Protein AF-A1RV66-F1 (afdb_monomer)

Radius of gyration: 14.98 Å; Cα contacts (8 Å, |Δi|>4): 487; chains: 1; bounding box: 36×33×41 Å

Foldseek 3Di:
DKKKFWLAFCDADPDDHDAAGWIQIPLAEIEFQAACVSNVRSVVVDVGAHQEYEYFAPPDNRGHRNPVVNPHHYDYDPAWDWDQTPNWIWTWHDLPGGIWIDTDQEIEHAALQRPQLPLNQLVVVAAHAEYAYHQHDPDPDVSSLVSNLVSCVSNVYQEYAYGNYDPVSVVVVVVPHHYHDAHNRGMDDD

Mean predicted aligned error: 3.23 Å

Nearest PDB structures (foldseek):
  3h3e-assembly1_A  TM=8.076E-01  e=5.574E-10  Thermotoga maritima
  2p4z-assembly2_B  TM=7.768E-01  e=2.103E-08  Caldanaerobacter subterraneus subsp. tengcongensis MB4
  6b9v-assembly1_A  TM=6.794E-01  e=2.238E-06  Candidatus Koribacter versatilis Ellin345
  6b9v-assembly1_B  TM=5.962E-01  e=5.614E-07  Candidatus Koribacter versatilis Ellin345
  4r1u-assembly2_B  TM=4.307E-01  e=4.532E+00  Medicago truncatula

pLDDT: mean 93.62, std 7.01, range [51.41, 98.62]

Organism: Pyrobaculum islandicum (strain DSM 4184 / JCM 9189 / GEO3) (NCBI:txid384616)

Sequence (190 aa):
MVKITALCSEFPGFLEPSHGFGVLINDNVLFDSCSREAAFRFLLKYQVRPIVGIVGVPSNPHHTGGFELFNIPIIQPSRDLMLKIRGVGHKIYNGGRENVLHINDVIITPCGLYTIPYHKLSQRGLKVRCIVGGLGGSAKNPYLLHRIVAELRLLGVRCIVALHTAPQLLKELERKFNLYKVGAGSTIE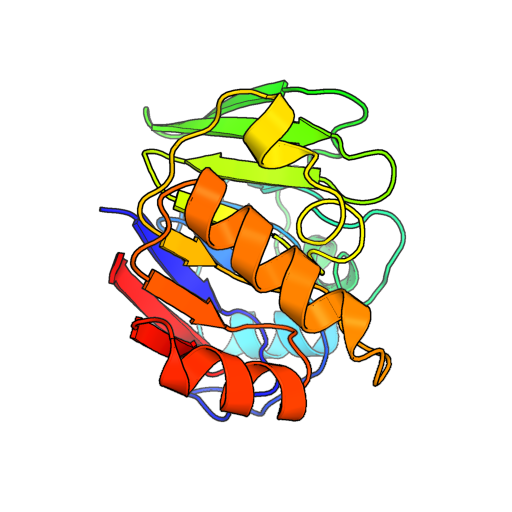V

Solvent-accessible surface area (backbone atoms only — not comparable to full-atom values): 9621 Å² total; per-residue (Å²): 128,48,41,40,30,26,44,28,2,73,34,75,48,82,35,80,54,36,79,30,30,15,32,35,37,68,70,37,36,28,46,23,27,8,23,41,69,44,30,50,56,36,54,75,75,42,96,76,71,48,67,33,36,36,49,25,40,77,97,35,53,36,20,50,42,15,48,77,80,69,77,48,57,75,44,73,70,90,47,67,45,78,46,73,57,97,85,44,62,40,38,36,43,53,51,89,72,38,31,32,42,36,39,93,44,34,38,38,25,49,48,17,61,73,35,36,47,63,42,55,52,43,76,69,71,44,68,27,47,30,40,34,33,8,52,35,56,94,58,100,45,76,69,47,55,57,31,26,56,49,30,41,55,66,19,53,46,58,35,36,38,45,27,49,52,40,70,71,60,50,63,61,43,54,80,76,42,52,66,41,80,50,11,2,59,30,71,50,76,86

Structure (mmCIF, N/CA/C/O backbone):
data_AF-A1RV66-F1
#
_entry.id   AF-A1RV66-F1
#
loop_
_atom_site.group_PDB
_atom_site.id
_atom_site.type_symbol
_atom_site.label_atom_id
_atom_site.label_alt_id
_atom_site.label_comp_id
_atom_site.label_asym_id
_atom_site.label_entity_id
_atom_site.label_seq_id
_atom_site.pdbx_PDB_ins_code
_atom_site.Cartn_x
_atom_site.Cartn_y
_atom_site.Cartn_z
_atom_site.occupancy
_atom_site.B_iso_or_equiv
_atom_site.auth_seq_id
_atom_site.auth_comp_id
_atom_site.auth_asym_id
_atom_site.auth_atom_id
_atom_site.pdbx_PDB_model_num
ATOM 1 N N . MET A 1 1 ? -8.502 -13.901 5.169 1.00 87.31 1 MET A N 1
ATOM 2 C CA . MET A 1 1 ? -7.049 -13.717 5.329 1.00 87.31 1 MET A CA 1
ATOM 3 C C . MET A 1 1 ? -6.530 -13.011 4.091 1.00 87.31 1 MET A C 1
ATOM 5 O O . MET A 1 1 ? -6.975 -13.348 2.997 1.00 87.31 1 MET A O 1
ATOM 9 N N . VAL A 1 2 ? -5.701 -11.987 4.261 1.00 96.19 2 VAL A N 1
ATOM 10 C CA . VAL A 1 2 ? -5.100 -11.199 3.181 1.00 96.19 2 VAL A CA 1
ATOM 11 C C . VAL A 1 2 ? -3.586 -11.328 3.294 1.00 96.19 2 VAL A C 1
ATOM 13 O O . VAL A 1 2 ? -3.000 -10.934 4.298 1.00 96.19 2 VAL A O 1
ATOM 16 N N . LYS A 1 3 ? -2.955 -11.880 2.260 1.00 97.69 3 LYS A N 1
ATOM 17 C CA . LYS A 1 3 ? -1.501 -11.980 2.149 1.00 97.69 3 LYS A CA 1
ATOM 18 C C . LYS A 1 3 ? -0.958 -10.697 1.532 1.00 97.69 3 LYS A C 1
ATOM 20 O O . LYS A 1 3 ? -1.411 -10.293 0.461 1.00 97.69 3 LYS A O 1
ATOM 25 N N . ILE A 1 4 ? 0.007 -10.076 2.194 1.00 98.19 4 ILE A N 1
ATOM 26 C CA . ILE A 1 4 ? 0.668 -8.847 1.761 1.00 98.19 4 ILE A CA 1
ATOM 27 C C . ILE A 1 4 ? 2.165 -9.109 1.674 1.00 98.19 4 ILE A C 1
ATOM 29 O O . ILE A 1 4 ? 2.797 -9.425 2.680 1.00 98.19 4 ILE A O 1
ATOM 33 N N . THR A 1 5 ? 2.744 -8.905 0.499 1.00 98.31 5 THR A N 1
ATOM 34 C CA . THR A 1 5 ? 4.194 -8.916 0.296 1.00 98.31 5 THR A CA 1
ATOM 35 C C . THR A 1 5 ? 4.663 -7.507 -0.037 1.00 98.31 5 THR A C 1
ATOM 37 O O . THR A 1 5 ? 4.183 -6.901 -0.994 1.00 98.31 5 THR A O 1
ATOM 40 N N . ALA A 1 6 ? 5.598 -6.972 0.745 1.00 98.19 6 ALA A N 1
ATOM 41 C CA . ALA A 1 6 ? 6.161 -5.649 0.498 1.00 98.19 6 ALA A CA 1
ATOM 42 C C . ALA A 1 6 ? 7.193 -5.717 -0.634 1.00 98.19 6 ALA A C 1
ATOM 44 O O . ALA A 1 6 ? 8.178 -6.448 -0.524 1.00 98.19 6 ALA A O 1
ATOM 45 N N . LEU A 1 7 ? 7.000 -4.949 -1.709 1.00 97.88 7 LEU A N 1
ATOM 46 C CA . LEU A 1 7 ? 7.995 -4.860 -2.785 1.00 97.88 7 LEU A CA 1
ATOM 47 C C . LEU A 1 7 ? 9.216 -4.063 -2.325 1.00 97.88 7 LEU A C 1
ATOM 49 O O . LEU A 1 7 ? 10.356 -4.461 -2.548 1.00 97.88 7 LEU A O 1
ATOM 53 N N . CYS A 1 8 ? 8.948 -2.954 -1.645 1.00 97.06 8 CYS A N 1
ATOM 54 C CA . CYS A 1 8 ? 9.915 -2.075 -1.013 1.00 97.06 8 CYS A CA 1
ATOM 55 C C . CYS A 1 8 ? 9.452 -1.744 0.402 1.00 97.06 8 CYS A C 1
ATOM 57 O O . CYS A 1 8 ? 8.275 -1.866 0.743 1.00 97.06 8 CYS A O 1
ATOM 59 N N . SER A 1 9 ? 10.404 -1.337 1.229 1.00 95.69 9 SER A N 1
ATOM 60 C CA . SER A 1 9 ? 10.160 -0.861 2.582 1.00 95.69 9 SER A CA 1
ATOM 61 C C . SER A 1 9 ? 11.401 -0.136 3.076 1.00 95.69 9 SER A C 1
ATOM 63 O O . SER A 1 9 ? 12.520 -0.495 2.709 1.00 95.69 9 SER A O 1
ATOM 65 N N . GLU A 1 10 ? 11.221 0.836 3.961 1.00 93.38 10 GLU A N 1
ATOM 66 C CA . GLU A 1 10 ? 12.311 1.433 4.729 1.00 93.38 10 GLU A CA 1
ATOM 67 C C . GLU A 1 10 ? 12.829 0.494 5.838 1.00 93.38 10 GLU A C 1
ATOM 69 O O . GLU A 1 10 ? 13.847 0.788 6.465 1.00 93.38 10 GLU A O 1
ATOM 74 N N . PHE A 1 11 ? 12.156 -0.637 6.088 1.00 92.69 11 PHE A N 1
ATOM 75 C CA . PHE A 1 11 ? 12.585 -1.649 7.057 1.00 92.69 11 PHE A CA 1
ATOM 76 C C . PHE A 1 11 ? 13.446 -2.748 6.415 1.00 92.69 11 PHE A C 1
ATOM 78 O O . PHE A 1 11 ? 13.179 -3.160 5.279 1.00 92.69 11 PHE A O 1
ATOM 85 N N . PRO A 1 12 ? 14.439 -3.282 7.154 1.00 90.81 12 PRO A N 1
ATOM 86 C CA . PRO A 1 12 ? 15.224 -4.430 6.711 1.00 90.81 12 PRO A CA 1
ATOM 87 C C . PRO A 1 12 ? 14.339 -5.666 6.537 1.00 90.81 12 PRO A C 1
ATOM 89 O O . PRO A 1 12 ? 13.462 -5.935 7.358 1.00 90.81 12 PRO A O 1
ATOM 92 N N . GLY A 1 13 ? 14.580 -6.413 5.460 1.00 93.19 13 GLY A N 1
ATOM 93 C CA . GLY A 1 13 ? 13.874 -7.646 5.131 1.00 93.19 13 GLY A CA 1
ATOM 94 C C . GLY A 1 13 ? 14.737 -8.576 4.283 1.00 93.19 13 GLY A C 1
ATOM 95 O O . GLY A 1 13 ? 15.953 -8.629 4.433 1.00 93.19 13 GLY A O 1
ATOM 96 N N . PHE A 1 14 ? 14.106 -9.305 3.367 1.00 95.75 14 PHE A N 1
ATOM 97 C CA . PHE A 1 14 ? 14.802 -10.165 2.409 1.00 95.75 14 PHE A CA 1
ATOM 98 C C . PHE A 1 14 ? 15.445 -9.394 1.249 1.00 95.75 14 PHE A C 1
ATOM 100 O O . PHE A 1 14 ? 16.225 -9.979 0.495 1.00 95.75 14 PHE A O 1
ATOM 107 N N . LEU A 1 15 ? 15.086 -8.127 1.071 1.00 96.12 15 LEU A N 1
ATOM 108 C CA . LEU A 1 15 ? 15.694 -7.194 0.131 1.00 96.12 15 LEU A CA 1
ATOM 109 C C . LEU A 1 15 ? 16.263 -5.999 0.899 1.00 96.12 15 LEU A C 1
ATOM 111 O O . LEU A 1 15 ? 15.821 -5.698 2.010 1.00 96.12 15 LEU A O 1
ATOM 115 N N . GLU A 1 16 ? 17.215 -5.308 0.275 1.00 94.31 16 GLU A N 1
ATOM 116 C CA . GLU A 1 16 ? 17.746 -4.049 0.797 1.00 94.31 16 GLU A CA 1
ATOM 117 C C . GLU A 1 16 ? 16.624 -3.016 0.988 1.00 94.31 16 GLU A C 1
ATOM 119 O O . GLU A 1 16 ? 15.784 -2.869 0.090 1.00 94.31 16 GLU A O 1
ATOM 124 N N . PRO A 1 17 ? 16.612 -2.277 2.113 1.00 95.00 17 PRO A N 1
ATOM 125 C CA . PRO A 1 17 ? 15.667 -1.192 2.323 1.00 95.00 17 PRO A CA 1
ATOM 126 C C . PRO A 1 17 ? 15.715 -0.152 1.203 1.00 95.00 17 PRO A C 1
ATOM 128 O O . PRO A 1 17 ? 16.779 0.211 0.697 1.00 95.00 17 PRO A O 1
ATOM 131 N N . SER A 1 18 ? 14.553 0.377 0.837 1.00 94.81 18 SER A N 1
ATOM 132 C CA . SER A 1 18 ? 14.427 1.399 -0.201 1.00 94.81 18 SER A CA 1
ATOM 133 C C . SER A 1 18 ? 13.187 2.250 0.030 1.00 94.81 18 SER A C 1
ATOM 135 O O . SER A 1 18 ? 12.148 1.726 0.433 1.00 94.81 18 SER A O 1
ATOM 137 N N . HIS A 1 19 ? 13.279 3.541 -0.280 1.00 92.56 19 HIS A N 1
ATOM 138 C CA . HIS A 1 19 ? 12.166 4.466 -0.117 1.00 92.56 19 HIS A CA 1
ATOM 139 C C . HIS A 1 19 ? 11.107 4.305 -1.211 1.00 92.56 19 HIS A C 1
ATOM 141 O O . HIS A 1 19 ? 11.405 4.382 -2.408 1.00 92.56 19 HIS A O 1
ATOM 147 N N . GLY A 1 20 ? 9.862 4.147 -0.778 1.00 94.62 20 GLY A N 1
ATOM 148 C CA . GLY A 1 20 ? 8.692 4.098 -1.637 1.00 94.62 20 GLY A CA 1
ATOM 149 C C . GLY A 1 20 ? 7.604 3.225 -1.045 1.00 94.62 20 GLY A C 1
ATOM 150 O O . GLY A 1 20 ? 7.710 2.750 0.085 1.00 94.62 20 GLY A O 1
ATOM 151 N N . PHE A 1 21 ? 6.560 3.004 -1.831 1.00 97.44 21 PHE A N 1
ATOM 152 C CA . PHE A 1 21 ? 5.478 2.115 -1.451 1.00 97.44 21 PHE A CA 1
ATOM 153 C C . PHE A 1 21 ? 5.066 1.246 -2.635 1.00 97.44 21 PHE A C 1
ATOM 155 O O . PHE A 1 21 ? 4.975 1.700 -3.775 1.00 97.44 21 PHE A O 1
ATOM 162 N N . GLY A 1 22 ? 4.819 -0.022 -2.347 1.00 98.12 22 GLY A N 1
ATOM 163 C CA . GLY A 1 22 ? 4.314 -0.991 -3.300 1.00 98.12 22 GLY A CA 1
ATOM 164 C C . GLY A 1 22 ? 4.118 -2.317 -2.595 1.00 98.12 22 GLY A C 1
ATOM 165 O O . GLY A 1 22 ? 5.015 -2.801 -1.896 1.00 98.12 22 GLY A O 1
ATOM 166 N N . VAL A 1 23 ? 2.934 -2.895 -2.754 1.00 98.62 23 VAL A N 1
ATOM 167 C CA . VAL A 1 23 ? 2.595 -4.176 -2.135 1.00 98.62 23 VAL A CA 1
ATOM 168 C C . VAL A 1 23 ? 1.933 -5.110 -3.134 1.00 98.62 23 VAL A C 1
ATOM 170 O O . VAL A 1 23 ? 1.077 -4.709 -3.921 1.00 98.62 23 VAL A O 1
ATOM 173 N N . LEU A 1 24 ? 2.315 -6.380 -3.069 1.00 98.50 24 LEU A N 1
ATOM 174 C CA . LEU A 1 24 ? 1.642 -7.465 -3.757 1.00 98.50 24 LEU A CA 1
ATOM 175 C C . LEU A 1 24 ? 0.626 -8.097 -2.808 1.00 98.50 24 LEU A C 1
ATOM 177 O O . LEU A 1 24 ? 0.965 -8.523 -1.706 1.00 98.50 24 LEU A O 1
ATOM 181 N N . ILE A 1 25 ? -0.624 -8.155 -3.247 1.00 98.19 25 ILE A N 1
ATOM 182 C CA . ILE A 1 25 ? -1.766 -8.590 -2.450 1.00 98.19 25 ILE A CA 1
ATOM 183 C C . ILE A 1 25 ? -2.267 -9.911 -3.012 1.00 98.19 25 ILE A C 1
ATOM 185 O O . ILE A 1 25 ? -2.626 -10.002 -4.192 1.00 98.19 25 ILE A O 1
ATOM 189 N N . ASN A 1 26 ? -2.298 -10.931 -2.154 1.00 96.69 26 ASN A N 1
ATOM 190 C CA . ASN A 1 26 ? -2.707 -12.293 -2.489 1.00 96.69 26 ASN A CA 1
ATOM 191 C C . ASN A 1 26 ? -2.031 -12.814 -3.769 1.00 96.69 26 ASN A C 1
ATOM 193 O O . ASN A 1 26 ? -2.686 -13.483 -4.560 1.00 96.69 26 ASN A O 1
ATOM 197 N N . ASP A 1 27 ? -0.777 -12.427 -4.022 1.00 96.12 27 ASP A N 1
ATOM 198 C CA . ASP A 1 27 ? 0.005 -12.754 -5.228 1.00 96.12 27 ASP A CA 1
ATOM 199 C C . ASP A 1 27 ? -0.613 -12.313 -6.575 1.00 96.12 27 ASP A C 1
ATOM 201 O O . ASP A 1 27 ? -0.088 -12.630 -7.639 1.00 96.12 27 ASP A O 1
ATOM 205 N N . ASN A 1 28 ? -1.717 -11.560 -6.553 1.00 96.81 28 ASN A N 1
ATOM 206 C CA . ASN A 1 28 ? -2.542 -11.288 -7.732 1.00 96.81 28 ASN A CA 1
ATOM 207 C C . ASN A 1 28 ? -2.670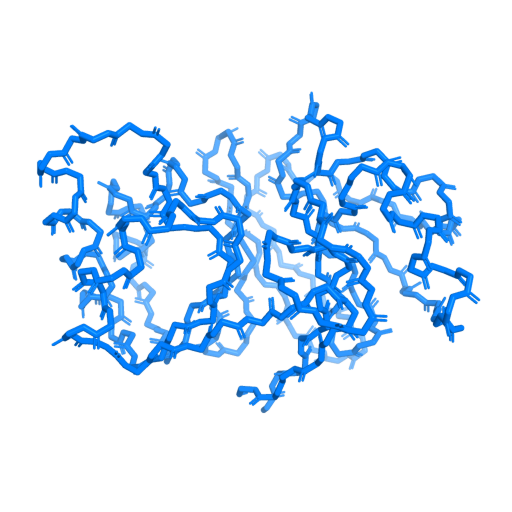 -9.800 -8.061 1.00 96.81 28 ASN A C 1
ATOM 209 O O . ASN A 1 28 ? -2.890 -9.457 -9.221 1.00 96.81 28 ASN A O 1
ATOM 213 N N . VAL A 1 29 ? -2.589 -8.919 -7.065 1.00 98.38 29 VAL A N 1
ATOM 214 C CA . VAL A 1 29 ? -2.843 -7.486 -7.247 1.00 98.38 29 VAL A CA 1
ATOM 215 C C . VAL A 1 29 ? -1.655 -6.697 -6.756 1.00 98.38 29 VAL A C 1
ATOM 217 O O . VAL A 1 29 ? -1.278 -6.806 -5.594 1.00 98.38 29 VAL A O 1
ATOM 220 N N . LEU A 1 30 ? -1.083 -5.894 -7.640 1.00 98.38 30 LEU A N 1
ATOM 221 C CA . LEU A 1 30 ? -0.028 -4.963 -7.293 1.00 98.38 30 LEU A CA 1
ATOM 222 C C . L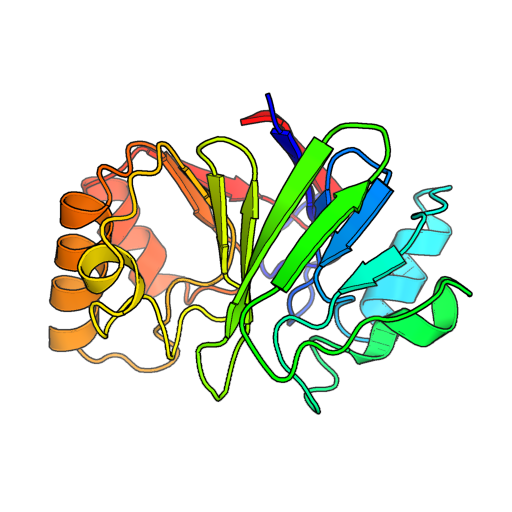EU A 1 30 ? -0.664 -3.609 -6.953 1.00 98.38 30 LEU A C 1
ATOM 224 O O . LEU A 1 30 ? -1.332 -3.026 -7.803 1.00 98.38 30 LEU A O 1
ATOM 228 N N . PHE A 1 31 ? -0.506 -3.120 -5.724 1.00 98.56 31 PHE A N 1
ATOM 229 C CA . PHE A 1 31 ? -0.996 -1.803 -5.311 1.00 98.56 31 PHE A CA 1
ATOM 230 C C . PHE A 1 31 ? 0.182 -0.874 -5.037 1.00 98.56 31 PHE A C 1
ATOM 232 O O . PHE A 1 31 ? 0.920 -1.080 -4.070 1.00 98.56 31 PHE A O 1
ATOM 239 N N . ASP A 1 32 ? 0.359 0.105 -5.929 1.00 98.44 32 ASP A N 1
ATOM 240 C CA . ASP A 1 32 ? 1.648 0.748 -6.205 1.00 98.44 32 ASP A CA 1
ATOM 241 C C . ASP A 1 32 ? 2.782 -0.266 -6.474 1.00 98.44 32 ASP A C 1
ATOM 243 O O . ASP A 1 32 ? 2.645 -1.478 -6.336 1.00 98.44 32 ASP A O 1
ATOM 247 N N . SER A 1 33 ? 3.919 0.227 -6.935 1.00 97.94 33 SER A N 1
ATOM 248 C CA . SER A 1 33 ? 4.996 -0.553 -7.543 1.00 97.94 33 SER A CA 1
ATOM 249 C C . SER A 1 33 ? 6.386 -0.092 -7.117 1.00 97.94 33 SER A C 1
ATOM 251 O O . SER A 1 33 ? 7.360 -0.528 -7.715 1.00 97.94 33 SER A O 1
ATOM 253 N N . CYS A 1 34 ? 6.505 0.748 -6.084 1.00 97.50 34 CYS A N 1
ATOM 254 C CA . CYS A 1 34 ? 7.780 1.314 -5.638 1.00 97.50 34 CYS A CA 1
ATOM 255 C C . CYS A 1 34 ? 8.501 2.134 -6.729 1.00 97.50 34 CYS A C 1
ATOM 257 O O . CYS A 1 34 ? 7.930 2.454 -7.776 1.00 97.50 34 CYS A O 1
ATOM 259 N N . SER A 1 35 ? 9.767 2.490 -6.472 1.00 97.69 35 SER A N 1
ATOM 260 C CA . SER A 1 35 ? 10.675 2.951 -7.526 1.00 97.69 35 SER A CA 1
ATOM 261 C C . SER A 1 35 ? 11.017 1.814 -8.490 1.00 97.69 35 SER A C 1
ATOM 263 O O . SER A 1 35 ? 10.941 0.631 -8.135 1.00 97.69 35 SER A O 1
ATOM 265 N N . ARG A 1 36 ? 11.446 2.171 -9.705 1.00 97.81 36 ARG A N 1
ATOM 266 C CA . ARG A 1 36 ? 11.844 1.201 -10.731 1.00 97.81 36 ARG A CA 1
ATOM 267 C C . ARG A 1 36 ? 12.952 0.270 -10.229 1.00 97.81 36 ARG A C 1
ATOM 269 O O . ARG A 1 36 ? 12.887 -0.937 -10.434 1.00 97.81 36 ARG A O 1
ATOM 276 N N . GLU A 1 37 ? 13.947 0.805 -9.527 1.00 97.56 37 GLU A N 1
ATOM 277 C CA . GLU A 1 37 ? 15.094 0.049 -9.009 1.00 97.56 37 GLU A CA 1
ATOM 278 C C . GLU A 1 37 ? 14.671 -0.967 -7.946 1.00 97.56 37 GLU A C 1
ATOM 280 O O . GLU A 1 37 ? 15.132 -2.111 -7.956 1.00 97.56 37 GLU A O 1
ATOM 285 N N . ALA A 1 38 ? 13.781 -0.567 -7.034 1.00 97.31 38 ALA A N 1
ATOM 286 C CA . ALA A 1 38 ? 13.277 -1.448 -5.988 1.00 97.31 38 ALA A CA 1
ATOM 287 C C . ALA A 1 38 ? 12.422 -2.579 -6.578 1.00 97.31 38 ALA A C 1
ATOM 289 O O . ALA A 1 38 ? 12.619 -3.747 -6.240 1.00 97.31 38 ALA A O 1
ATOM 290 N N . ALA A 1 39 ? 11.534 -2.253 -7.521 1.00 97.81 39 ALA A N 1
ATOM 291 C CA . ALA A 1 39 ? 10.736 -3.240 -8.242 1.00 97.81 39 ALA A CA 1
ATOM 292 C C . ALA A 1 39 ? 11.594 -4.214 -9.057 1.00 97.81 39 ALA A C 1
ATOM 294 O O . ALA A 1 39 ? 11.332 -5.416 -9.053 1.00 97.81 39 ALA A O 1
ATOM 295 N N . PHE A 1 40 ? 12.656 -3.726 -9.701 1.00 97.50 40 PHE A N 1
ATOM 296 C CA . PHE A 1 40 ? 13.605 -4.574 -10.415 1.00 97.50 40 PHE A CA 1
ATOM 297 C C . PHE A 1 40 ? 14.277 -5.583 -9.476 1.00 97.50 40 PHE A C 1
ATOM 299 O O . PHE A 1 40 ? 14.273 -6.781 -9.753 1.00 97.50 40 PHE A O 1
ATOM 306 N N . ARG A 1 41 ? 14.788 -5.131 -8.322 1.00 96.69 41 ARG A N 1
ATOM 307 C CA . ARG A 1 41 ? 15.377 -6.021 -7.303 1.00 96.69 41 ARG A CA 1
ATOM 308 C C . ARG A 1 41 ? 14.373 -7.045 -6.781 1.00 96.69 41 ARG A C 1
ATOM 310 O O . ARG A 1 41 ? 14.737 -8.198 -6.560 1.00 96.69 41 ARG A O 1
ATOM 317 N N . PHE A 1 42 ? 13.118 -6.636 -6.609 1.00 97.75 42 PHE A N 1
ATOM 318 C CA . PHE A 1 42 ? 12.049 -7.544 -6.222 1.00 97.75 42 PHE A CA 1
ATOM 319 C C . PHE A 1 42 ? 11.831 -8.635 -7.278 1.00 97.75 42 PHE A C 1
ATOM 321 O O . PHE A 1 42 ? 11.851 -9.814 -6.939 1.00 97.75 42 PHE A O 1
ATOM 328 N N . LEU A 1 43 ? 11.723 -8.275 -8.557 1.00 96.88 43 LEU A N 1
ATOM 329 C CA . LEU A 1 43 ? 11.530 -9.234 -9.650 1.00 96.88 43 LEU A CA 1
ATOM 330 C C . LEU A 1 43 ? 12.733 -10.160 -9.886 1.00 96.88 43 LEU A C 1
ATOM 332 O O . LEU A 1 43 ? 12.543 -11.299 -10.307 1.00 96.88 43 LEU A O 1
ATOM 336 N N . LEU A 1 44 ? 13.959 -9.721 -9.577 1.00 96.00 44 LEU A N 1
ATOM 337 C CA . LEU A 1 44 ? 15.138 -10.598 -9.609 1.00 96.00 44 LEU A CA 1
ATOM 338 C C . LEU A 1 44 ? 15.056 -11.732 -8.579 1.00 96.00 44 LEU A C 1
ATOM 340 O O . LEU A 1 44 ? 15.568 -12.823 -8.824 1.00 96.00 44 LEU A O 1
ATOM 344 N N . LYS A 1 45 ? 14.439 -11.474 -7.421 1.00 95.88 45 LYS A N 1
ATOM 345 C CA . LYS A 1 45 ? 14.350 -12.440 -6.319 1.00 95.88 45 LYS A CA 1
ATOM 346 C C . LYS A 1 45 ? 13.055 -13.250 -6.334 1.00 95.88 45 LYS A C 1
ATOM 348 O O . LYS A 1 45 ? 13.067 -14.419 -5.957 1.00 95.88 45 LYS A O 1
ATOM 353 N N . TYR A 1 46 ? 11.947 -12.642 -6.747 1.00 95.00 46 TYR A N 1
ATOM 354 C CA . TYR A 1 46 ? 10.613 -13.224 -6.670 1.00 95.00 46 TYR A CA 1
ATOM 355 C C . TYR A 1 46 ? 10.009 -13.374 -8.065 1.00 95.00 46 TYR A C 1
ATOM 357 O O . TYR A 1 46 ? 9.749 -12.395 -8.761 1.00 95.00 46 TYR A O 1
ATOM 365 N N . GLN A 1 47 ? 9.712 -14.615 -8.450 1.00 89.19 47 GLN A N 1
ATOM 366 C CA . GLN A 1 47 ? 9.016 -14.920 -9.700 1.00 89.19 47 GLN A CA 1
ATOM 367 C C . GLN A 1 47 ? 7.502 -14.780 -9.515 1.00 89.19 47 GLN A C 1
ATOM 369 O O . GLN A 1 47 ? 6.781 -15.766 -9.377 1.00 89.19 47 GLN A O 1
ATOM 374 N N . VAL A 1 48 ? 7.015 -13.541 -9.491 1.00 93.12 48 VAL A N 1
ATOM 375 C CA . VAL A 1 48 ? 5.579 -13.240 -9.401 1.00 93.12 48 VAL A CA 1
ATOM 376 C C . VAL A 1 48 ? 5.050 -12.684 -10.717 1.00 93.12 48 VAL A C 1
ATOM 378 O O . VAL A 1 48 ? 5.765 -12.014 -11.460 1.00 93.12 48 VAL A O 1
ATOM 381 N N . ARG A 1 49 ? 3.772 -12.942 -10.999 1.00 94.31 49 ARG A N 1
ATOM 382 C CA . ARG A 1 49 ? 3.057 -12.377 -12.150 1.00 94.31 49 ARG A CA 1
ATOM 383 C C . ARG A 1 49 ? 1.686 -11.885 -11.693 1.00 94.31 49 ARG A C 1
ATOM 385 O O . ARG A 1 49 ? 0.711 -12.629 -11.812 1.00 94.31 49 ARG A O 1
ATOM 392 N N . PRO A 1 50 ? 1.614 -10.671 -11.119 1.00 96.88 50 PRO A N 1
ATOM 393 C CA . PRO A 1 50 ? 0.340 -10.074 -10.748 1.00 96.88 50 PRO A CA 1
ATOM 394 C C . PRO A 1 50 ? -0.570 -9.984 -11.978 1.00 96.88 50 PRO A C 1
ATOM 396 O O . PRO A 1 50 ? -0.110 -9.931 -13.113 1.00 96.88 50 PRO A O 1
ATOM 399 N N . ILE A 1 51 ? -1.877 -9.963 -11.763 1.00 97.81 51 ILE A N 1
ATOM 400 C CA . ILE A 1 51 ? -2.866 -9.865 -12.842 1.00 97.81 51 ILE A CA 1
ATOM 401 C C . ILE A 1 51 ? -3.058 -8.406 -13.253 1.00 97.81 51 ILE A C 1
ATOM 403 O O . ILE A 1 51 ? -3.342 -8.116 -14.411 1.00 97.81 51 ILE A O 1
ATOM 407 N N . VAL A 1 52 ? -2.947 -7.490 -12.290 1.00 98.31 52 VAL A N 1
ATOM 408 C CA . VAL A 1 52 ? -3.227 -6.070 -12.487 1.00 98.31 52 VAL A CA 1
ATOM 409 C C . VAL A 1 52 ? -2.463 -5.218 -11.482 1.00 98.31 52 VAL A C 1
ATOM 411 O O . VAL A 1 52 ? -2.274 -5.612 -10.327 1.00 98.31 52 VAL A O 1
ATOM 414 N N . GLY A 1 53 ? -2.039 -4.045 -11.939 1.00 98.38 53 GLY A N 1
ATOM 415 C CA . GLY A 1 53 ? -1.536 -2.956 -11.117 1.00 98.38 53 GLY A CA 1
ATOM 416 C C . GLY A 1 53 ? -2.638 -1.945 -10.819 1.00 98.38 53 GLY A C 1
ATOM 417 O O . GLY A 1 53 ? -3.434 -1.612 -11.691 1.00 98.38 53 GLY A O 1
ATOM 418 N N . ILE A 1 54 ? -2.693 -1.437 -9.595 1.00 98.50 54 ILE A N 1
ATOM 419 C CA . ILE A 1 54 ? -3.612 -0.381 -9.178 1.00 98.50 54 ILE A CA 1
ATOM 420 C C . ILE A 1 54 ? -2.776 0.759 -8.604 1.00 98.50 54 ILE A C 1
ATOM 422 O O . ILE A 1 54 ? -2.022 0.566 -7.651 1.00 98.50 54 ILE A O 1
ATOM 426 N N . VAL A 1 55 ? -2.929 1.950 -9.178 1.00 98.19 55 VAL A N 1
ATOM 427 C CA . VAL A 1 55 ? -2.220 3.154 -8.740 1.00 98.19 55 VAL A CA 1
ATOM 428 C C . VAL A 1 55 ? -2.844 3.686 -7.449 1.00 98.19 55 VAL A C 1
ATOM 430 O O . VAL A 1 55 ? -3.990 4.147 -7.434 1.00 98.19 55 VAL A O 1
ATOM 433 N N . GLY A 1 56 ? -2.066 3.640 -6.375 1.00 97.19 56 GLY A N 1
ATOM 434 C CA . GLY A 1 56 ? -2.310 4.279 -5.090 1.00 97.19 56 GLY A CA 1
ATOM 435 C C . GLY A 1 56 ? -2.006 5.772 -5.154 1.00 97.19 56 GLY A C 1
ATOM 436 O O . GLY 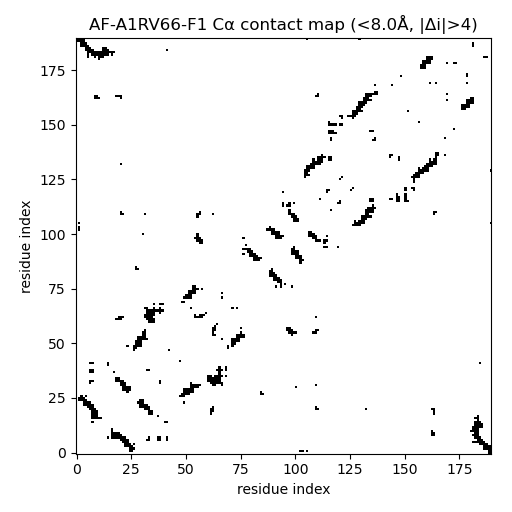A 1 56 ? -2.908 6.589 -4.982 1.00 97.19 56 GLY A O 1
ATOM 437 N N . VAL A 1 57 ? -0.764 6.151 -5.460 1.00 96.19 57 VAL A N 1
ATOM 438 C CA . VAL A 1 57 ? -0.358 7.567 -5.563 1.00 96.19 57 VAL A CA 1
ATOM 439 C C . VAL A 1 57 ? 0.049 7.898 -6.995 1.00 96.19 57 VAL A C 1
ATOM 441 O O . VAL A 1 57 ? 1.126 7.492 -7.435 1.00 96.19 57 VAL A O 1
ATOM 444 N N . PRO A 1 58 ? -0.779 8.642 -7.749 1.00 93.25 58 PRO A N 1
ATOM 445 C CA . PRO A 1 58 ? -0.467 8.965 -9.133 1.00 93.25 58 PRO A CA 1
ATOM 446 C C . PRO A 1 58 ? 0.738 9.904 -9.241 1.00 93.25 58 PRO A C 1
ATOM 448 O O . PRO A 1 58 ? 0.966 10.753 -8.378 1.00 93.25 58 PRO A O 1
ATOM 451 N N . SER A 1 59 ? 1.485 9.768 -10.338 1.00 90.62 59 SER A N 1
ATOM 452 C CA . SER A 1 59 ? 2.586 10.666 -10.723 1.00 90.62 59 SER A CA 1
ATOM 453 C C . SER A 1 59 ? 3.743 10.772 -9.717 1.00 90.62 59 SER A C 1
ATOM 455 O O . SER A 1 59 ? 4.518 11.724 -9.777 1.00 90.62 59 SER A O 1
ATOM 457 N N . ASN A 1 60 ? 3.891 9.803 -8.807 1.00 93.81 60 ASN A N 1
ATOM 458 C CA . ASN A 1 60 ? 5.044 9.706 -7.914 1.00 93.81 60 ASN A CA 1
ATOM 459 C C . ASN A 1 60 ? 5.935 8.517 -8.329 1.00 93.81 60 ASN A C 1
ATOM 461 O O . ASN A 1 60 ? 5.477 7.370 -8.255 1.00 93.81 60 ASN A O 1
ATOM 465 N N . PRO A 1 61 ? 7.201 8.742 -8.736 1.00 95.81 61 PRO A N 1
ATOM 466 C CA . PRO A 1 61 ? 8.116 7.669 -9.128 1.00 95.81 61 PRO A CA 1
ATOM 467 C C . PRO A 1 61 ? 8.377 6.629 -8.032 1.00 95.81 61 PRO A C 1
ATOM 469 O O . PRO A 1 61 ? 8.592 5.469 -8.356 1.00 95.81 61 PRO A O 1
ATOM 472 N N . HIS A 1 62 ? 8.286 6.994 -6.749 1.00 95.38 62 HIS A N 1
ATOM 473 C CA . HIS A 1 62 ? 8.442 6.061 -5.621 1.00 95.38 62 HIS A CA 1
ATOM 474 C C . HIS A 1 62 ? 7.219 5.161 -5.383 1.00 95.38 62 HIS A C 1
ATOM 476 O O . HIS A 1 62 ? 7.245 4.312 -4.495 1.00 95.38 62 HIS A O 1
ATOM 482 N N . HIS A 1 63 ? 6.154 5.352 -6.161 1.00 97.12 63 HIS A N 1
ATOM 483 C CA . HIS A 1 63 ? 4.913 4.578 -6.112 1.00 97.12 63 HIS A CA 1
ATOM 484 C C . HIS A 1 63 ? 4.586 3.935 -7.459 1.00 97.12 63 HIS A C 1
ATOM 486 O O . HIS A 1 63 ? 4.021 2.852 -7.516 1.00 97.12 63 HIS A O 1
ATOM 492 N N . THR A 1 64 ? 4.925 4.583 -8.568 1.00 97.56 64 THR A N 1
ATOM 493 C CA . THR A 1 64 ? 4.509 4.145 -9.910 1.00 97.56 64 THR A CA 1
ATOM 494 C C . THR A 1 64 ? 5.665 3.713 -10.805 1.00 97.56 64 THR A C 1
ATOM 496 O O . THR A 1 64 ? 5.418 3.182 -11.885 1.00 97.56 64 THR A O 1
ATOM 499 N N . GLY A 1 65 ? 6.914 3.901 -10.367 1.00 97.06 65 GLY A N 1
ATOM 500 C CA . GLY A 1 65 ? 8.095 3.666 -11.196 1.00 97.06 65 GLY A CA 1
ATOM 501 C C . GLY A 1 65 ? 8.322 2.199 -11.554 1.00 97.06 65 GLY A C 1
ATOM 502 O O . GLY A 1 65 ? 8.931 1.907 -12.576 1.00 97.06 65 GLY A O 1
ATOM 503 N N . GLY A 1 66 ? 7.836 1.260 -10.742 1.00 97.38 66 GLY A N 1
ATOM 504 C CA . GLY A 1 66 ? 8.016 -0.166 -10.996 1.00 97.38 66 GLY A CA 1
ATOM 505 C C . GLY A 1 66 ? 7.017 -0.795 -11.963 1.00 97.38 66 GLY A C 1
ATOM 506 O O . GLY A 1 66 ? 7.294 -1.883 -12.461 1.00 97.38 66 GLY A O 1
ATOM 507 N N . PHE A 1 67 ? 5.866 -0.168 -12.235 1.00 97.69 67 PHE A N 1
ATOM 508 C CA . PHE A 1 67 ? 4.756 -0.828 -12.937 1.00 97.69 67 PHE A CA 1
ATOM 509 C C . PHE A 1 67 ? 5.139 -1.375 -14.316 1.00 97.69 67 PHE A C 1
ATOM 511 O O . PHE A 1 67 ? 4.750 -2.488 -14.670 1.00 97.69 67 PHE A O 1
ATOM 518 N N . GLU A 1 68 ? 5.933 -0.620 -15.072 1.00 95.62 68 GLU A N 1
ATOM 519 C CA . GLU A 1 68 ? 6.396 -0.996 -16.412 1.00 95.62 68 GLU A CA 1
ATOM 520 C C . GLU A 1 68 ? 7.214 -2.298 -16.442 1.00 95.62 68 GLU A C 1
ATOM 522 O O . GLU A 1 68 ? 7.230 -2.985 -17.459 1.00 95.62 68 GLU A O 1
ATOM 527 N N . LEU A 1 69 ? 7.844 -2.687 -15.327 1.00 97.12 69 LEU A N 1
ATOM 528 C CA . LEU A 1 69 ? 8.646 -3.911 -15.242 1.00 97.12 69 LEU A CA 1
ATOM 529 C C . LEU A 1 69 ? 7.797 -5.183 -15.142 1.00 97.12 69 LEU A C 1
ATOM 531 O O . LEU A 1 69 ? 8.276 -6.265 -15.472 1.00 97.12 69 LEU A O 1
ATOM 535 N N . PHE A 1 70 ? 6.549 -5.072 -14.680 1.00 96.50 70 PHE A N 1
ATOM 536 C CA . PHE A 1 70 ? 5.674 -6.230 -14.479 1.00 96.50 70 PHE A CA 1
ATOM 537 C C . PHE A 1 70 ? 4.965 -6.666 -15.765 1.00 96.50 70 PHE A C 1
ATOM 539 O O . PHE A 1 70 ? 4.523 -7.810 -15.838 1.00 96.50 70 PHE A O 1
ATOM 546 N N . ASN A 1 71 ? 4.872 -5.788 -16.773 1.00 94.31 71 ASN A N 1
ATOM 547 C CA . ASN A 1 71 ? 4.147 -6.031 -18.026 1.00 94.31 71 ASN A CA 1
ATOM 548 C C . ASN A 1 71 ? 2.689 -6.493 -17.796 1.00 94.31 71 ASN A C 1
ATOM 550 O O . ASN A 1 71 ? 2.247 -7.524 -18.305 1.00 94.31 71 ASN A O 1
ATOM 554 N N . ILE A 1 72 ? 1.955 -5.734 -16.977 1.00 96.56 72 ILE A N 1
ATOM 555 C CA . ILE A 1 72 ? 0.565 -6.007 -16.581 1.00 96.56 72 ILE A CA 1
ATOM 556 C C . ILE A 1 72 ? -0.332 -4.802 -16.892 1.00 96.56 72 ILE A C 1
ATOM 558 O O . ILE A 1 72 ? 0.165 -3.675 -16.944 1.00 96.56 72 ILE A O 1
ATOM 562 N N . PRO A 1 73 ? -1.657 -4.988 -17.039 1.00 97.62 73 PRO A N 1
ATOM 563 C CA . PRO A 1 73 ? -2.600 -3.874 -17.080 1.00 97.62 73 PRO A CA 1
ATOM 564 C C . PRO A 1 73 ? -2.498 -3.009 -15.818 1.00 97.62 73 PRO A C 1
ATOM 566 O O . PRO A 1 73 ? -2.426 -3.537 -14.707 1.00 97.62 73 PRO A O 1
ATOM 569 N N . ILE A 1 74 ? -2.538 -1.685 -15.982 1.00 98.00 74 ILE A N 1
ATOM 570 C CA . ILE A 1 74 ? -2.475 -0.716 -14.881 1.00 98.00 74 ILE A CA 1
ATOM 571 C C . ILE A 1 74 ? -3.785 0.063 -14.836 1.00 98.00 74 ILE A C 1
ATOM 573 O O . ILE A 1 74 ? -4.218 0.645 -15.830 1.00 98.00 74 ILE A O 1
ATOM 577 N N . ILE A 1 75 ? -4.412 0.092 -13.666 1.00 97.88 75 ILE A N 1
ATOM 578 C CA . ILE A 1 75 ? -5.616 0.865 -13.392 1.00 97.88 75 ILE A CA 1
ATOM 579 C C . ILE A 1 75 ? -5.210 2.095 -12.590 1.00 97.88 75 ILE A C 1
ATOM 581 O O . ILE A 1 75 ? -4.608 1.975 -11.523 1.00 97.88 75 ILE A O 1
ATOM 585 N N . GLN A 1 76 ? -5.603 3.273 -13.072 1.00 96.56 76 GLN A N 1
ATOM 586 C CA . GLN A 1 76 ? -5.457 4.540 -12.361 1.00 96.56 76 GLN A CA 1
ATOM 587 C C . GLN A 1 76 ? -6.844 5.085 -11.990 1.00 96.56 76 GLN A C 1
ATOM 589 O O . GLN A 1 76 ? -7.477 5.771 -12.795 1.00 96.56 76 GLN A O 1
ATOM 594 N N . PRO A 1 77 ? -7.362 4.760 -10.791 1.00 95.31 77 PRO A N 1
ATOM 595 C CA . PRO A 1 77 ? -8.694 5.185 -10.381 1.00 95.31 77 PRO A CA 1
ATOM 596 C C . PRO A 1 77 ? -8.772 6.708 -10.240 1.00 95.31 77 PRO A C 1
ATOM 598 O O . PRO A 1 77 ? -8.035 7.307 -9.456 1.00 95.31 77 PRO A O 1
ATOM 601 N N . SER A 1 78 ? -9.697 7.325 -10.976 1.00 94.31 78 SER A N 1
ATOM 602 C CA . SER A 1 78 ? -10.057 8.748 -10.863 1.00 94.31 78 SER A CA 1
ATOM 603 C C . SER A 1 78 ? -11.275 8.995 -9.965 1.00 94.31 78 SER A C 1
ATOM 605 O O . SER A 1 78 ? -11.629 10.135 -9.683 1.00 94.31 78 SER A O 1
ATOM 607 N N . ARG A 1 79 ? -11.929 7.918 -9.524 1.00 95.62 79 ARG A N 1
ATOM 608 C CA . ARG A 1 79 ? -13.098 7.896 -8.641 1.00 95.62 79 ARG A CA 1
ATOM 609 C C . ARG A 1 79 ? -13.090 6.608 -7.830 1.00 95.62 79 ARG A C 1
ATOM 611 O O . ARG A 1 79 ? -12.311 5.699 -8.125 1.00 95.62 79 ARG A O 1
ATOM 618 N N . ASP A 1 80 ? -13.975 6.528 -6.844 1.00 96.75 80 ASP A N 1
ATOM 619 C CA . ASP A 1 80 ? -14.221 5.277 -6.135 1.00 96.75 80 ASP A CA 1
ATOM 620 C C . ASP A 1 80 ? -14.579 4.163 -7.130 1.00 96.75 80 ASP A C 1
ATOM 622 O O . ASP A 1 80 ? -15.338 4.367 -8.082 1.00 96.75 80 ASP A O 1
ATOM 626 N N . LEU A 1 81 ? -14.012 2.980 -6.917 1.00 96.62 81 LEU A N 1
ATOM 627 C CA . LEU A 1 81 ? -14.126 1.856 -7.837 1.00 96.62 81 LEU A CA 1
ATOM 628 C C . LEU A 1 81 ? -14.171 0.549 -7.056 1.00 96.62 81 LEU A C 1
ATOM 630 O O . LEU A 1 81 ? -13.500 0.398 -6.041 1.00 96.62 81 LEU A O 1
ATOM 634 N N . MET A 1 82 ? -14.925 -0.427 -7.549 1.00 97.12 82 MET A N 1
ATOM 635 C CA . MET A 1 82 ? -14.888 -1.789 -7.032 1.00 97.12 82 MET A CA 1
ATOM 636 C C . MET A 1 82 ? -14.469 -2.742 -8.143 1.00 97.12 82 MET A C 1
ATOM 638 O O . MET A 1 82 ? -15.057 -2.743 -9.222 1.00 97.12 82 MET A O 1
ATOM 642 N N . LEU A 1 83 ? -13.462 -3.560 -7.863 1.00 96.75 83 LEU A N 1
ATOM 643 C CA . LEU A 1 83 ? -12.934 -4.574 -8.766 1.00 96.75 83 LEU A CA 1
ATOM 644 C C . LEU A 1 83 ? -13.103 -5.953 -8.138 1.00 96.75 83 LEU A C 1
ATOM 646 O O . LEU A 1 83 ? -12.942 -6.116 -6.930 1.00 96.75 83 LEU A O 1
ATOM 650 N N . LYS A 1 84 ? -13.394 -6.965 -8.955 1.00 97.00 84 LYS A N 1
ATOM 651 C CA . LYS A 1 84 ? -13.406 -8.364 -8.518 1.00 97.00 84 LYS A CA 1
ATOM 652 C C . LYS A 1 84 ? -12.306 -9.114 -9.254 1.00 97.00 84 LYS A C 1
ATOM 654 O O . LYS A 1 84 ? -12.397 -9.314 -10.459 1.00 97.00 84 LYS A O 1
ATOM 659 N N . ILE A 1 85 ? -11.270 -9.519 -8.528 1.00 95.56 85 ILE A N 1
ATOM 660 C CA . ILE A 1 85 ? -10.079 -10.169 -9.088 1.00 95.56 85 ILE A CA 1
ATOM 661 C C . ILE A 1 85 ? -9.970 -11.540 -8.435 1.00 95.56 85 ILE A C 1
ATOM 663 O O . ILE A 1 85 ? -9.950 -11.634 -7.210 1.00 95.56 85 ILE A O 1
ATOM 667 N N . ARG A 1 86 ? -9.978 -12.609 -9.245 1.00 93.56 86 ARG A N 1
ATOM 668 C CA . ARG A 1 86 ? -9.989 -14.010 -8.765 1.00 93.56 86 ARG A CA 1
ATOM 669 C C . ARG A 1 86 ? -11.065 -14.279 -7.700 1.00 93.56 86 ARG A C 1
ATOM 671 O O . ARG A 1 86 ? -10.840 -14.988 -6.730 1.00 93.56 86 ARG A O 1
ATOM 678 N N . GLY A 1 87 ? -12.245 -13.680 -7.862 1.00 93.06 87 GLY A N 1
ATOM 679 C CA . GLY A 1 87 ? -13.353 -13.837 -6.917 1.00 93.06 87 GLY A CA 1
ATOM 680 C C . GLY A 1 87 ? -13.325 -12.891 -5.709 1.00 93.06 87 GLY A C 1
ATOM 681 O O . GLY A 1 87 ? -14.355 -12.751 -5.055 1.00 93.06 87 GLY A O 1
ATOM 682 N N . VAL A 1 88 ? -12.217 -12.186 -5.458 1.00 95.56 88 VAL A N 1
ATOM 683 C CA . VAL A 1 88 ? -12.037 -11.308 -4.292 1.00 95.56 88 VAL A CA 1
ATOM 684 C C . VAL A 1 88 ? -12.368 -9.854 -4.634 1.00 95.56 88 VAL A C 1
ATOM 686 O O . VAL A 1 88 ? -11.899 -9.311 -5.639 1.00 95.56 88 VAL A O 1
ATOM 689 N N . GLY A 1 89 ? -13.192 -9.221 -3.796 1.00 96.75 89 GLY A N 1
ATOM 690 C CA . GLY A 1 89 ? -13.599 -7.824 -3.941 1.00 96.75 89 GLY A CA 1
ATOM 691 C C . GLY A 1 89 ? -12.540 -6.849 -3.425 1.00 96.75 89 GLY A C 1
ATOM 692 O O . GLY A 1 89 ? -12.137 -6.919 -2.268 1.00 96.75 89 GLY A O 1
ATOM 693 N N . HIS A 1 90 ? -12.140 -5.917 -4.281 1.00 97.81 90 HIS A N 1
ATOM 694 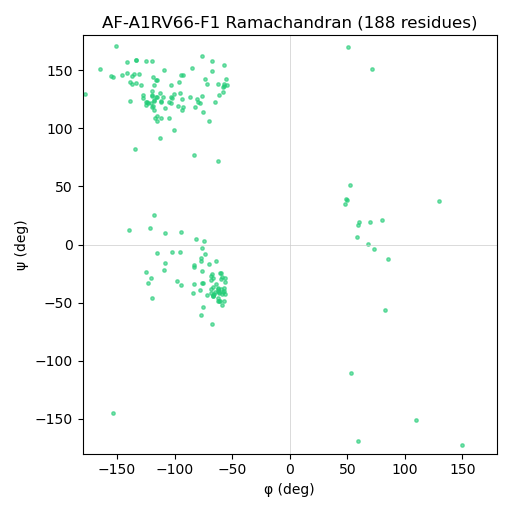C CA . HIS A 1 90 ? -11.185 -4.847 -4.021 1.00 97.81 90 HIS A CA 1
ATOM 695 C C . HIS A 1 90 ? -11.926 -3.519 -4.181 1.00 97.81 90 HIS A C 1
ATOM 697 O O . HIS A 1 90 ? -12.317 -3.159 -5.291 1.00 97.81 90 HIS A O 1
ATOM 703 N N . LYS A 1 91 ? -12.173 -2.813 -3.079 1.00 97.88 91 LYS A N 1
ATOM 704 C CA . LYS A 1 91 ? -12.810 -1.490 -3.087 1.00 97.88 91 LYS A CA 1
ATOM 705 C C . LYS A 1 91 ? -11.727 -0.428 -3.015 1.00 97.88 91 LYS A C 1
ATOM 707 O O . LYS A 1 91 ? -10.975 -0.391 -2.052 1.00 97.88 91 LYS A O 1
ATOM 712 N N . ILE A 1 92 ? -11.648 0.428 -4.017 1.00 97.62 92 ILE A N 1
ATOM 713 C CA . ILE A 1 92 ? -10.729 1.551 -4.062 1.00 97.62 92 ILE A CA 1
ATOM 714 C C . ILE A 1 92 ? -11.511 2.813 -3.731 1.00 97.62 92 ILE A C 1
ATOM 716 O O . ILE A 1 92 ? -12.511 3.115 -4.381 1.00 97.62 92 ILE A O 1
ATOM 720 N N . TYR A 1 93 ? -11.036 3.551 -2.737 1.00 96.50 93 TYR A N 1
ATOM 721 C CA . TYR A 1 93 ? -11.561 4.857 -2.373 1.00 96.50 93 TYR A CA 1
ATOM 722 C C . TYR A 1 93 ? -10.606 5.938 -2.857 1.00 96.50 93 TYR A C 1
ATOM 724 O O . TYR A 1 93 ? -9.431 5.949 -2.485 1.00 96.50 93 TYR A O 1
ATOM 732 N N . ASN A 1 94 ? -11.112 6.859 -3.670 1.00 93.81 94 ASN A N 1
ATOM 733 C CA . ASN A 1 94 ? -10.341 7.987 -4.154 1.00 93.81 94 ASN A CA 1
ATOM 734 C C . ASN A 1 94 ? -10.329 9.098 -3.091 1.00 93.81 94 ASN A C 1
ATOM 736 O O . ASN A 1 94 ? -11.364 9.634 -2.688 1.00 93.81 94 ASN A O 1
ATOM 740 N N . GLY A 1 95 ? -9.135 9.429 -2.603 1.00 85.69 95 GLY A N 1
ATOM 741 C CA . GLY A 1 95 ? -8.882 10.513 -1.654 1.00 85.69 95 GLY A CA 1
ATOM 742 C C . GLY A 1 95 ? -8.477 11.830 -2.325 1.00 85.69 95 GLY A C 1
ATOM 743 O O . GLY A 1 95 ? -8.009 12.741 -1.631 1.00 85.69 95 GLY A O 1
ATOM 744 N N . GLY A 1 96 ? -8.616 11.931 -3.651 1.00 85.88 96 GLY A N 1
ATOM 745 C CA . GLY A 1 96 ? -8.161 13.026 -4.508 1.00 85.88 96 GLY A CA 1
ATOM 746 C C . GLY A 1 96 ? -6.683 12.915 -4.885 1.00 85.88 96 GLY A C 1
ATOM 747 O O . GLY A 1 96 ? -6.344 12.888 -6.062 1.00 85.88 96 GLY A O 1
ATOM 748 N N . ARG A 1 97 ? -5.799 12.833 -3.884 1.00 89.94 97 ARG A N 1
ATOM 749 C CA . ARG A 1 97 ? -4.334 12.785 -4.079 1.00 89.94 97 ARG A CA 1
ATOM 750 C C . ARG A 1 97 ? -3.696 11.426 -3.802 1.00 89.94 97 ARG A C 1
ATOM 752 O O . ARG A 1 97 ? -2.563 11.193 -4.200 1.00 89.94 97 ARG A O 1
ATOM 759 N N . GLU A 1 98 ? -4.415 10.545 -3.124 1.00 93.12 98 GLU A N 1
ATOM 760 C CA . GLU A 1 98 ? -4.059 9.138 -2.982 1.00 93.12 98 GLU A CA 1
ATOM 761 C C . GLU A 1 98 ? -5.336 8.305 -3.069 1.00 93.12 98 GLU A C 1
ATOM 763 O O . GLU A 1 98 ? -6.412 8.746 -2.653 1.00 93.12 98 GLU A O 1
ATOM 768 N N . ASN A 1 99 ? -5.211 7.107 -3.610 1.00 96.44 99 ASN A N 1
ATOM 769 C CA . ASN A 1 99 ? -6.211 6.066 -3.558 1.00 96.44 99 ASN A CA 1
ATOM 770 C C . ASN A 1 99 ? -5.902 5.158 -2.369 1.00 96.44 99 ASN A C 1
ATOM 772 O O . ASN A 1 99 ? -4.743 4.915 -2.038 1.00 96.44 99 ASN A O 1
ATOM 776 N N . VAL A 1 100 ? -6.952 4.646 -1.741 1.00 97.06 100 VAL A N 1
ATOM 777 C CA . VAL A 1 100 ? -6.866 3.691 -0.637 1.00 97.06 100 VAL A CA 1
ATOM 778 C C . VAL A 1 100 ? -7.570 2.419 -1.054 1.00 97.06 100 VAL A C 1
ATOM 780 O O . VAL A 1 100 ? -8.695 2.472 -1.549 1.00 97.06 100 VAL A O 1
ATOM 783 N N . LEU A 1 101 ? -6.923 1.279 -0.846 1.00 97.88 101 LEU A N 1
ATOM 784 C CA . LEU A 1 101 ? -7.481 -0.017 -1.195 1.00 97.88 101 LEU A CA 1
ATOM 785 C C . LEU A 1 101 ? -8.046 -0.697 0.050 1.00 97.88 101 LEU A C 1
ATOM 787 O O . LEU A 1 101 ? -7.383 -0.816 1.070 1.00 97.88 101 LEU A O 1
ATOM 791 N N . HIS A 1 102 ? -9.281 -1.161 -0.043 1.00 97.69 102 HIS A N 1
ATOM 792 C CA . HIS A 1 102 ? -9.983 -1.903 0.987 1.00 97.69 102 HIS A CA 1
ATOM 793 C C . HIS A 1 102 ? -10.334 -3.296 0.470 1.00 97.69 102 HIS A C 1
ATOM 795 O O . HIS A 1 102 ? -10.993 -3.453 -0.563 1.00 97.69 102 HIS A O 1
ATOM 801 N N . ILE A 1 103 ? -9.890 -4.307 1.205 1.00 97.06 103 ILE A N 1
ATOM 802 C CA . ILE A 1 103 ? -10.072 -5.718 0.883 1.00 97.06 103 ILE A CA 1
ATOM 803 C C . ILE A 1 103 ? -10.409 -6.469 2.170 1.00 97.06 103 ILE A C 1
ATOM 805 O O . ILE A 1 103 ? -9.664 -6.414 3.144 1.00 97.06 103 ILE A O 1
ATOM 809 N N . ASN A 1 104 ? -11.544 -7.170 2.178 1.00 93.38 104 ASN A N 1
ATOM 810 C CA . ASN A 1 104 ? -12.117 -7.775 3.384 1.00 93.38 104 ASN A CA 1
ATOM 811 C C . ASN A 1 104 ? -12.272 -6.746 4.518 1.00 93.38 104 ASN A C 1
ATOM 813 O O . ASN A 1 104 ? -13.109 -5.859 4.409 1.00 93.38 104 ASN A O 1
ATOM 817 N N . ASP A 1 105 ? -11.477 -6.866 5.579 1.00 93.94 105 ASP A N 1
ATOM 818 C CA . ASP A 1 105 ? -11.421 -5.975 6.736 1.00 93.94 105 ASP A CA 1
ATOM 819 C C . ASP A 1 105 ? -10.040 -5.310 6.888 1.00 93.94 105 ASP A C 1
ATOM 821 O O . ASP A 1 105 ? -9.632 -4.932 7.989 1.00 93.94 105 ASP A O 1
ATOM 825 N N . VAL A 1 106 ? -9.312 -5.178 5.777 1.00 97.81 106 VAL A N 1
ATOM 826 C CA . VAL A 1 106 ? -7.970 -4.598 5.707 1.00 97.81 106 VAL A CA 1
ATOM 827 C C . VAL A 1 106 ? -7.990 -3.385 4.791 1.00 97.81 106 VAL A C 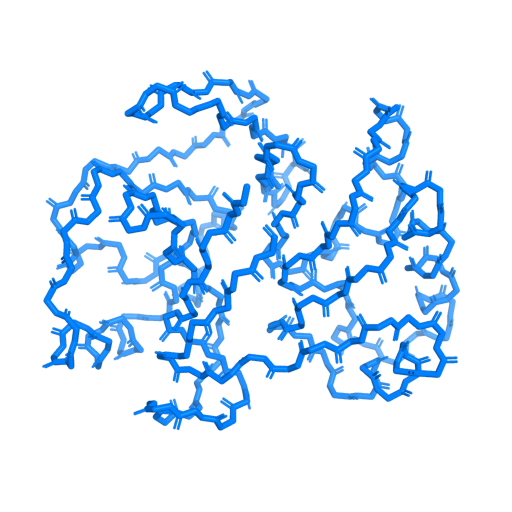1
ATOM 829 O O . VAL A 1 106 ? -8.444 -3.464 3.647 1.00 97.81 106 VAL A O 1
ATOM 832 N N . ILE A 1 107 ? -7.467 -2.265 5.282 1.00 97.50 107 ILE A N 1
ATOM 833 C CA . ILE A 1 107 ? -7.190 -1.086 4.461 1.00 97.50 107 ILE A CA 1
ATOM 834 C C . ILE A 1 107 ? -5.698 -0.999 4.172 1.00 97.50 107 ILE A C 1
ATOM 836 O O . ILE A 1 107 ? -4.870 -1.202 5.053 1.00 97.50 107 ILE A O 1
ATOM 840 N N . ILE A 1 108 ? -5.373 -0.668 2.932 1.00 98.12 108 ILE A N 1
ATOM 841 C CA . ILE A 1 108 ? -4.024 -0.471 2.437 1.00 98.12 108 ILE A CA 1
ATOM 842 C C . ILE A 1 108 ? -3.908 0.982 1.982 1.00 98.12 108 ILE A C 1
ATOM 844 O O . ILE A 1 108 ? -4.597 1.410 1.050 1.00 98.12 108 ILE A O 1
ATOM 848 N N . THR A 1 109 ? -3.053 1.741 2.656 1.00 96.38 109 THR A N 1
ATOM 849 C CA . THR A 1 109 ? -2.798 3.157 2.396 1.00 96.38 109 THR A CA 1
ATOM 850 C C . THR A 1 109 ? -1.363 3.350 1.924 1.00 96.38 109 THR A C 1
ATOM 852 O O . THR A 1 109 ? -0.449 2.917 2.617 1.00 96.38 109 THR A O 1
ATOM 855 N N . PRO A 1 110 ? -1.116 4.009 0.781 1.00 95.44 110 PRO A N 1
ATOM 856 C CA . PRO A 1 110 ? 0.251 4.207 0.321 1.00 95.44 110 PRO A CA 1
ATOM 857 C C . PRO A 1 110 ? 1.040 5.138 1.238 1.00 95.44 110 PRO A C 1
ATOM 859 O O . PRO A 1 110 ? 1.930 4.699 1.957 1.00 95.44 110 PRO A O 1
ATOM 862 N N . CYS A 1 111 ? 0.670 6.420 1.265 1.00 92.94 111 CYS A N 1
ATOM 863 C CA . CYS A 1 111 ? 1.267 7.410 2.154 1.00 92.94 111 CYS A CA 1
ATOM 864 C C . CYS A 1 111 ? 0.412 7.615 3.401 1.00 92.94 111 CYS A C 1
ATOM 866 O O . CYS A 1 111 ? 0.946 7.990 4.442 1.00 92.94 111 CYS A O 1
ATOM 868 N N . GLY A 1 112 ? -0.911 7.466 3.280 1.00 91.88 112 GLY A N 1
ATOM 869 C CA . GLY A 1 112 ? -1.892 7.797 4.310 1.00 91.88 112 GLY A CA 1
ATOM 870 C C . GLY A 1 112 ? -2.011 9.295 4.580 1.00 91.88 112 GLY A C 1
ATOM 871 O O . GLY A 1 112 ? -2.799 9.691 5.433 1.00 91.88 112 GLY A O 1
ATOM 872 N N . LEU A 1 113 ? -1.246 10.136 3.873 1.00 87.50 113 LEU A N 1
ATOM 873 C CA . LEU A 1 113 ? -1.108 11.563 4.150 1.00 87.50 113 LEU A CA 1
ATOM 874 C C . LEU A 1 113 ? -2.432 12.307 4.006 1.00 87.50 113 LEU A C 1
ATOM 876 O O . LEU A 1 113 ? -2.680 13.199 4.801 1.00 87.50 113 LEU A O 1
ATOM 880 N N . TYR A 1 114 ? -3.266 11.953 3.029 1.00 86.75 114 TYR A N 1
ATOM 881 C CA . TYR A 1 114 ? -4.502 12.654 2.670 1.00 86.75 114 TYR A CA 1
ATOM 882 C C . TYR A 1 114 ? -5.770 11.972 3.179 1.00 86.75 114 TYR A C 1
ATOM 884 O O . TYR A 1 114 ? -6.858 12.541 3.043 1.00 86.75 114 TYR A O 1
ATOM 892 N N . THR A 1 115 ? -5.643 10.782 3.757 1.00 89.19 115 THR A N 1
ATOM 893 C CA . THR A 1 115 ? -6.782 9.952 4.162 1.00 89.19 115 THR A CA 1
ATOM 894 C C . THR A 1 115 ? -6.809 9.652 5.655 1.00 89.19 115 THR A C 1
ATOM 896 O O . THR A 1 115 ? -7.855 9.851 6.271 1.00 89.19 115 THR A O 1
ATOM 899 N N . ILE A 1 116 ? -5.680 9.270 6.256 1.00 91.06 116 ILE A N 1
ATOM 900 C CA . ILE A 1 116 ? -5.617 8.831 7.658 1.00 91.06 116 ILE A CA 1
ATOM 901 C C . ILE A 1 116 ? -5.719 9.985 8.663 1.00 91.06 116 ILE A C 1
ATOM 903 O O . ILE A 1 116 ? -6.618 9.967 9.499 1.00 91.06 116 ILE A O 1
ATOM 907 N N . PRO A 1 117 ? -4.902 11.049 8.608 1.00 88.44 117 PRO A N 1
ATOM 908 C CA . PRO A 1 117 ? -4.994 12.125 9.592 1.00 88.44 117 PRO A CA 1
ATOM 909 C C . PRO A 1 117 ? -6.207 13.053 9.393 1.00 88.44 117 PRO A C 1
ATOM 911 O O . PRO A 1 117 ? -6.328 14.049 10.107 1.00 88.44 117 PRO A O 1
ATOM 914 N N . TYR A 1 118 ? -7.080 12.785 8.416 1.00 88.06 118 TYR A N 1
ATOM 915 C CA . TYR A 1 118 ? -8.159 13.693 8.004 1.00 88.06 118 TYR A CA 1
ATOM 916 C C . TYR A 1 118 ? -9.561 13.097 8.106 1.00 88.06 118 TYR A C 1
ATOM 918 O O . TYR A 1 118 ? -10.502 13.654 7.548 1.00 88.06 118 TYR A O 1
ATOM 926 N N . HIS A 1 119 ? -9.713 11.973 8.799 1.00 90.12 119 HIS A N 1
ATOM 927 C CA . HIS A 1 119 ? -11.006 11.337 9.039 1.00 90.12 119 HIS A CA 1
ATOM 928 C C . HIS A 1 119 ? -11.803 10.921 7.800 1.00 90.12 119 HIS A C 1
ATOM 930 O O . HIS A 1 119 ? -12.999 10.646 7.881 1.00 90.12 119 HIS A O 1
ATOM 936 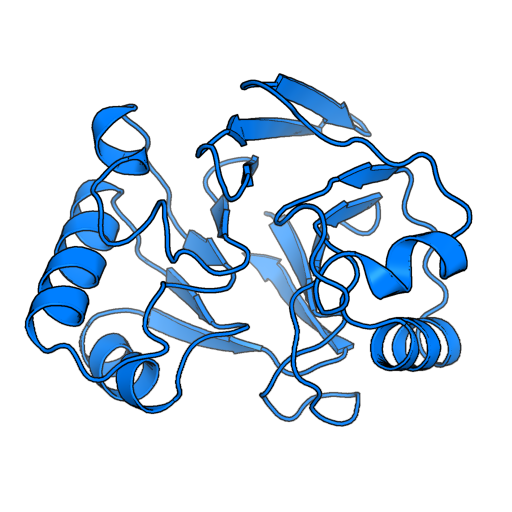N N . LYS A 1 120 ? -11.150 10.842 6.633 1.00 91.81 120 LYS A N 1
ATOM 937 C CA . LYS A 1 120 ? -11.847 10.564 5.374 1.00 91.81 120 LYS A CA 1
ATOM 938 C C . LYS A 1 120 ? -12.387 9.141 5.314 1.00 91.81 120 LYS A C 1
ATOM 940 O O . LYS A 1 120 ? -13.382 8.910 4.636 1.00 91.81 120 LYS A O 1
ATOM 945 N N . LEU A 1 121 ? -11.727 8.181 5.963 1.00 93.00 121 LEU A N 1
ATOM 946 C CA . LEU A 1 121 ? -12.135 6.780 5.909 1.00 93.00 121 LEU A CA 1
ATOM 947 C C . LEU A 1 121 ? -13.237 6.498 6.934 1.00 93.00 121 LEU A C 1
ATOM 949 O O . LEU A 1 121 ? -14.221 5.838 6.603 1.00 93.00 121 LEU A O 1
ATOM 953 N N . SER A 1 122 ? -13.124 7.034 8.150 1.00 93.50 122 SER A N 1
ATOM 954 C CA . SER A 1 122 ? -14.161 6.879 9.175 1.00 93.50 122 SER A CA 1
ATOM 955 C C . SER A 1 122 ? -15.460 7.602 8.813 1.00 93.50 122 SER A C 1
ATOM 957 O O . SER A 1 122 ? -16.535 7.043 9.028 1.00 93.50 122 SER A O 1
ATOM 959 N N . GLN A 1 123 ? -15.394 8.774 8.168 1.00 94.31 123 GLN A N 1
ATOM 960 C CA . GLN A 1 123 ? -16.573 9.476 7.629 1.00 94.31 123 GLN A CA 1
ATOM 961 C C . GLN A 1 123 ? -17.327 8.665 6.568 1.00 94.31 123 GLN A C 1
ATOM 963 O O . GLN A 1 123 ? -18.527 8.849 6.385 1.00 94.31 123 GLN A O 1
ATOM 968 N N . ARG A 1 124 ? -16.646 7.730 5.896 1.00 92.06 124 ARG A N 1
ATOM 969 C CA . ARG A 1 124 ? -17.261 6.782 4.956 1.00 92.06 124 ARG A CA 1
ATOM 970 C C . ARG A 1 124 ? -17.914 5.581 5.661 1.00 92.06 124 ARG A C 1
ATOM 972 O O . ARG A 1 124 ? -18.353 4.653 4.990 1.00 92.06 124 ARG A O 1
ATOM 979 N N . GLY A 1 125 ? -17.952 5.562 6.996 1.00 91.31 125 GLY A N 1
ATOM 980 C CA . GLY A 1 125 ? -18.537 4.477 7.787 1.00 91.31 125 GLY A CA 1
ATOM 981 C C . GLY A 1 125 ? -17.734 3.175 7.745 1.00 91.31 125 GLY A C 1
ATOM 982 O O . GLY A 1 125 ? -18.279 2.108 8.024 1.00 91.31 125 GLY A O 1
ATOM 983 N N . LEU A 1 126 ? -16.450 3.234 7.372 1.00 92.56 126 LEU A N 1
ATOM 984 C CA . LEU A 1 126 ? -15.618 2.042 7.238 1.00 92.56 126 LEU A CA 1
ATOM 985 C C . LEU A 1 126 ? -15.238 1.469 8.604 1.00 92.56 126 LEU A C 1
ATOM 987 O O . LEU A 1 126 ? -14.955 2.199 9.555 1.00 92.56 126 LEU A O 1
ATOM 991 N N . LYS A 1 127 ? -15.200 0.137 8.671 1.00 94.44 127 LYS A N 1
ATOM 992 C CA . LYS A 1 127 ? -14.696 -0.624 9.813 1.00 94.44 127 LYS A CA 1
ATOM 993 C C . LYS A 1 127 ? -13.659 -1.613 9.325 1.00 94.44 127 LYS A C 1
ATOM 995 O O . LYS A 1 127 ? -13.938 -2.382 8.410 1.00 94.44 127 LYS A O 1
ATOM 1000 N N . VAL A 1 128 ? -12.472 -1.568 9.919 1.00 95.44 128 VAL A N 1
ATOM 1001 C CA . VAL A 1 128 ? -11.329 -2.376 9.488 1.00 95.44 128 VAL A CA 1
ATOM 1002 C C . VAL A 1 128 ? -10.582 -2.921 10.690 1.00 95.44 128 VAL A C 1
ATOM 1004 O O . VAL A 1 128 ? -10.388 -2.235 11.690 1.00 95.44 128 VAL A O 1
ATOM 1007 N N . ARG A 1 129 ? -10.150 -4.173 10.583 1.00 96.31 129 ARG A N 1
ATOM 1008 C CA . ARG A 1 129 ? -9.347 -4.859 11.592 1.00 96.31 129 ARG A CA 1
ATOM 1009 C C . ARG A 1 129 ? -7.888 -4.428 11.519 1.00 96.31 129 ARG A C 1
ATOM 1011 O O . ARG A 1 129 ? -7.260 -4.256 12.565 1.00 96.31 129 ARG A O 1
ATOM 1018 N N . CYS A 1 130 ? -7.361 -4.247 10.311 1.00 97.50 130 CYS A N 1
ATOM 1019 C CA . CYS A 1 130 ? -5.954 -3.941 10.084 1.00 97.50 130 CYS A CA 1
ATOM 1020 C C . CYS A 1 130 ? -5.761 -2.820 9.068 1.00 97.50 130 CYS A C 1
ATOM 1022 O O . CYS A 1 130 ? -6.520 -2.697 8.104 1.00 97.50 130 CYS A O 1
ATOM 1024 N N . ILE A 1 131 ? -4.708 -2.035 9.274 1.00 97.31 131 ILE A N 1
ATOM 1025 C CA . ILE A 1 131 ? -4.210 -1.082 8.287 1.00 97.31 131 ILE A CA 1
ATOM 1026 C C . ILE A 1 131 ? -2.810 -1.486 7.835 1.00 97.31 131 ILE A C 1
ATOM 1028 O O . ILE A 1 131 ? -2.008 -1.941 8.646 1.00 97.31 131 ILE A O 1
ATOM 1032 N N . VAL A 1 132 ? -2.523 -1.324 6.551 1.00 97.88 132 VAL A N 1
ATOM 1033 C CA . VAL A 1 132 ? -1.248 -1.669 5.927 1.00 97.88 132 VAL A CA 1
ATOM 1034 C C . VAL A 1 132 ? -0.736 -0.457 5.166 1.00 97.88 132 VAL A C 1
ATOM 1036 O O . VAL A 1 132 ? -1.446 0.087 4.327 1.00 97.88 132 VAL A O 1
ATOM 1039 N N . GLY A 1 133 ? 0.510 -0.071 5.404 1.00 95.88 133 GLY A N 1
ATOM 1040 C CA . GLY A 1 133 ? 1.183 0.965 4.636 1.00 95.88 133 GLY A CA 1
ATOM 1041 C C . GLY A 1 133 ? 1.430 2.260 5.394 1.00 95.88 133 GLY A C 1
ATOM 1042 O O . GLY A 1 133 ? 1.646 2.238 6.609 1.00 95.88 133 GLY A O 1
ATOM 1043 N N . GLY A 1 134 ? 1.470 3.368 4.655 1.00 93.12 134 GLY A N 1
ATOM 1044 C CA . GLY A 1 134 ? 1.764 4.698 5.170 1.00 93.12 134 GLY A CA 1
ATOM 1045 C C . GLY A 1 134 ? 0.620 5.254 6.008 1.00 93.12 134 GLY A C 1
ATOM 1046 O O . GLY A 1 134 ? -0.545 5.144 5.630 1.00 93.12 134 GLY A O 1
ATOM 1047 N N . LEU A 1 135 ? 0.937 5.891 7.135 1.00 89.44 135 LEU A N 1
ATOM 1048 C CA . LEU A 1 135 ? -0.061 6.451 8.064 1.00 89.44 135 LEU A CA 1
ATOM 1049 C C . LEU A 1 135 ? -0.132 7.985 8.054 1.00 89.44 135 LEU A C 1
ATOM 1051 O O . LEU A 1 135 ? -0.791 8.582 8.901 1.00 89.44 135 LEU A O 1
ATOM 1055 N N . GLY A 1 136 ? 0.540 8.629 7.099 1.00 79.00 136 GLY A N 1
ATOM 1056 C CA . GLY A 1 136 ? 0.831 10.059 7.113 1.00 79.00 136 GLY A CA 1
ATOM 1057 C C . GLY A 1 136 ? 1.889 10.393 8.168 1.00 79.00 136 GLY A C 1
ATOM 1058 O O . GLY A 1 136 ? 2.008 9.708 9.174 1.00 79.00 136 GLY A O 1
ATOM 1059 N N . GLY A 1 137 ? 2.694 11.440 7.963 1.00 63.25 137 GLY A N 1
ATOM 1060 C CA . GLY A 1 137 ? 3.608 11.916 9.019 1.00 63.25 137 GLY A CA 1
ATOM 1061 C C . GLY A 1 137 ? 5.065 12.117 8.649 1.00 63.25 137 GLY A C 1
ATOM 1062 O O . GLY A 1 137 ? 5.935 11.921 9.490 1.00 63.25 137 GLY A O 1
ATOM 1063 N N . SER A 1 138 ? 5.345 12.595 7.438 1.00 59.00 138 SER A N 1
ATOM 1064 C CA . SER A 1 138 ? 6.684 13.072 7.070 1.00 59.00 138 SER A CA 1
ATOM 1065 C C . SER A 1 138 ? 7.149 14.304 7.871 1.00 59.00 138 SER A C 1
ATOM 1067 O O . SER A 1 138 ? 8.341 14.592 7.894 1.00 59.00 138 SER A O 1
ATOM 1069 N N . ALA A 1 139 ? 6.254 15.005 8.580 1.00 51.41 139 ALA A N 1
ATOM 1070 C CA . ALA A 1 139 ? 6.589 16.143 9.437 1.00 51.41 139 ALA A CA 1
ATOM 1071 C C . ALA A 1 139 ? 6.234 15.866 10.908 1.00 51.41 139 ALA A C 1
ATOM 1073 O O . ALA A 1 139 ? 5.145 15.365 11.198 1.00 51.41 139 ALA A O 1
ATOM 1074 N N . LYS A 1 140 ? 7.129 16.246 11.840 1.00 55.50 140 LYS A N 1
ATOM 1075 C CA . LYS A 1 140 ? 6.899 16.282 13.300 1.00 55.50 140 LYS A CA 1
ATOM 1076 C C . LYS A 1 140 ? 5.786 17.284 13.646 1.00 55.50 140 LYS A C 1
ATOM 1078 O O . LYS A 1 140 ? 6.044 18.356 14.181 1.00 55.50 140 LYS A O 1
ATOM 1083 N N . ASN A 1 141 ? 4.542 16.953 13.332 1.00 67.38 141 ASN A N 1
ATOM 1084 C CA . ASN A 1 141 ? 3.389 17.703 13.793 1.00 67.38 141 ASN A CA 1
ATOM 1085 C C . ASN A 1 141 ? 2.712 16.898 14.916 1.00 67.38 141 ASN A C 1
ATOM 1087 O O . ASN A 1 141 ? 2.112 15.860 14.628 1.00 67.38 141 ASN A O 1
ATOM 1091 N N . PRO A 1 142 ? 2.787 17.344 16.185 1.00 68.94 142 PRO A N 1
ATOM 1092 C CA . PRO A 1 142 ? 2.202 16.615 17.311 1.00 68.94 142 PRO A CA 1
ATOM 1093 C C . PRO A 1 142 ? 0.684 16.427 17.166 1.00 68.94 142 PRO A C 1
ATOM 1095 O O . PRO A 1 142 ? 0.150 15.395 17.568 1.00 68.94 142 PRO A O 1
ATOM 1098 N N . TYR A 1 143 ? -0.017 17.352 16.501 1.00 77.38 143 TYR A N 1
ATOM 1099 C CA . TYR A 1 143 ? -1.449 17.211 16.225 1.00 77.38 143 TYR A CA 1
ATOM 1100 C C . TYR A 1 143 ? -1.754 16.094 15.225 1.00 77.38 143 TYR A C 1
ATOM 1102 O O . TYR A 1 143 ? -2.837 15.510 15.263 1.00 77.38 143 TYR A O 1
ATOM 1110 N N . LEU A 1 144 ? -0.808 15.773 14.340 1.00 85.69 144 LEU A N 1
ATOM 1111 C CA . LEU A 1 144 ? -0.992 14.731 13.338 1.00 85.69 144 LEU A CA 1
ATOM 1112 C C . LEU A 1 144 ? -1.068 13.348 13.987 1.00 85.69 144 LEU A C 1
ATOM 1114 O O . LEU A 1 144 ? -1.948 12.570 13.636 1.00 85.69 144 LEU A O 1
ATOM 1118 N N . LEU A 1 145 ? -0.223 13.077 14.987 1.00 88.12 145 LEU A N 1
ATOM 1119 C CA . LEU A 1 145 ? -0.262 11.823 15.745 1.00 88.12 145 LEU A CA 1
ATOM 1120 C C . LEU A 1 145 ? -1.638 11.605 16.383 1.00 88.12 145 LEU A C 1
ATOM 1122 O O . LEU A 1 145 ? -2.218 10.531 16.242 1.00 88.12 145 LEU A O 1
ATOM 1126 N N . HIS A 1 146 ? -2.180 12.622 17.058 1.00 89.31 146 HIS A N 1
ATOM 1127 C CA . HIS A 1 146 ? -3.494 12.515 17.696 1.00 89.31 146 HIS A CA 1
ATOM 1128 C C . HIS A 1 146 ? -4.606 12.233 16.683 1.00 89.31 146 HIS A C 1
ATOM 1130 O O . HIS A 1 146 ? -5.463 11.390 16.949 1.00 89.31 146 HIS A O 1
ATOM 1136 N N . ARG A 1 147 ? -4.567 12.877 15.510 1.00 92.06 147 ARG A N 1
ATOM 1137 C CA . ARG A 1 147 ? -5.540 12.644 14.433 1.00 92.06 147 ARG A CA 1
ATOM 1138 C C . ARG A 1 147 ? -5.431 11.244 13.839 1.00 92.06 147 ARG A C 1
ATOM 1140 O O . ARG A 1 147 ? -6.453 10.592 13.669 1.00 92.06 147 ARG A O 1
ATOM 1147 N N . ILE A 1 148 ? -4.211 10.760 13.600 1.00 93.31 148 ILE A N 1
ATOM 1148 C CA . ILE A 1 148 ? -3.964 9.387 13.136 1.00 93.31 148 ILE A CA 1
ATOM 1149 C C . ILE A 1 148 ? -4.526 8.391 14.150 1.00 93.31 148 ILE A C 1
ATOM 1151 O O . ILE A 1 148 ? -5.332 7.539 13.797 1.00 93.31 148 ILE A O 1
ATOM 1155 N N . VAL A 1 149 ? -4.167 8.523 15.431 1.00 93.44 149 VAL A N 1
ATOM 1156 C CA . VAL A 1 149 ? -4.655 7.629 16.493 1.00 93.44 149 VAL A CA 1
ATOM 1157 C C . VAL A 1 149 ? -6.182 7.658 16.588 1.00 93.44 149 VAL A C 1
ATOM 1159 O O . VAL A 1 149 ? -6.801 6.604 16.742 1.00 93.44 149 VAL A O 1
ATOM 1162 N N . ALA A 1 150 ? -6.793 8.841 16.502 1.00 94.25 150 ALA A N 1
ATOM 1163 C CA . ALA A 1 150 ? -8.243 8.987 16.514 1.00 94.25 150 ALA A CA 1
ATOM 1164 C C . ALA A 1 150 ? -8.890 8.293 15.308 1.00 94.25 150 ALA A C 1
ATOM 1166 O O . ALA A 1 150 ? -9.834 7.530 15.497 1.00 94.25 150 ALA A O 1
ATOM 1167 N N . GLU A 1 151 ? -8.353 8.480 14.099 1.00 95.38 151 GLU A N 1
ATOM 1168 C CA . GLU A 1 151 ? -8.874 7.818 12.903 1.00 95.38 151 GLU A CA 1
ATOM 1169 C C . GLU A 1 151 ? -8.785 6.298 13.004 1.00 95.38 151 GLU A C 1
ATOM 1171 O O . GLU A 1 151 ? -9.779 5.605 12.798 1.00 95.38 151 GLU A O 1
ATOM 1176 N N . LEU A 1 152 ? -7.621 5.773 13.389 1.00 95.94 152 LEU A N 1
ATOM 1177 C CA . LEU A 1 152 ? -7.417 4.334 13.548 1.00 95.94 152 LEU A CA 1
ATOM 1178 C C . LEU A 1 152 ? -8.414 3.735 14.554 1.00 95.94 152 LEU A C 1
ATOM 1180 O O . LEU A 1 152 ? -8.985 2.673 14.307 1.00 95.94 152 LEU A O 1
ATOM 1184 N N . ARG A 1 153 ? -8.694 4.440 15.659 1.00 96.12 153 ARG A N 1
ATOM 1185 C CA . ARG A 1 153 ? -9.707 4.024 16.644 1.00 96.12 153 ARG A CA 1
ATOM 1186 C C . ARG A 1 153 ? -11.126 4.074 16.086 1.00 96.12 153 ARG A C 1
ATOM 1188 O O . ARG A 1 153 ? -11.879 3.128 16.297 1.00 96.12 153 ARG A O 1
ATOM 1195 N N . LEU A 1 154 ? -11.494 5.136 15.367 1.00 96.69 154 LEU A N 1
ATOM 1196 C CA . LEU A 1 154 ? -12.820 5.266 14.749 1.00 96.69 154 LEU A CA 1
ATOM 1197 C C . LEU A 1 154 ? -13.076 4.169 13.710 1.00 96.69 154 LEU A C 1
ATOM 1199 O O . LEU A 1 154 ? -14.186 3.632 13.633 1.00 96.69 154 LEU A O 1
ATOM 1203 N N . LEU A 1 155 ? -12.038 3.794 12.966 1.00 96.56 155 LEU A N 1
ATOM 1204 C CA . LEU A 1 155 ? -12.054 2.677 12.029 1.00 96.56 155 LEU A CA 1
ATOM 1205 C C . LEU A 1 155 ? -12.110 1.303 12.721 1.00 96.56 155 LEU A C 1
ATOM 1207 O O . LEU A 1 155 ? -12.475 0.321 12.082 1.00 96.56 155 LEU A O 1
ATOM 1211 N N . GLY A 1 156 ? -11.804 1.215 14.019 1.00 96.00 156 GLY A N 1
ATOM 1212 C CA . GLY A 1 156 ? -11.781 -0.046 14.766 1.00 96.00 156 GLY A CA 1
ATOM 1213 C C . GLY A 1 156 ? -10.504 -0.871 14.566 1.00 96.00 156 GLY A C 1
ATOM 1214 O O . GLY A 1 156 ? -10.519 -2.077 14.816 1.00 96.00 156 GLY A O 1
ATOM 1215 N N . VAL A 1 157 ? -9.411 -0.228 14.140 1.00 97.06 157 VAL A N 1
ATOM 1216 C CA . VAL A 1 157 ? -8.125 -0.873 13.847 1.00 97.06 157 VAL A CA 1
ATOM 1217 C C . VAL A 1 157 ? -7.559 -1.536 15.101 1.00 97.06 157 VAL A C 1
ATOM 1219 O O . VAL A 1 157 ? -7.407 -0.907 16.148 1.00 97.06 157 VAL A O 1
ATOM 1222 N N . ARG A 1 158 ? -7.193 -2.811 14.968 1.00 94.25 158 ARG A N 1
ATOM 1223 C CA . ARG A 1 158 ? -6.519 -3.615 15.999 1.00 94.25 158 ARG A CA 1
ATOM 1224 C C . ARG A 1 158 ? -5.064 -3.912 15.657 1.00 94.25 158 ARG A C 1
ATOM 1226 O O . ARG A 1 158 ? -4.291 -4.224 16.561 1.00 94.25 158 ARG A O 1
ATOM 1233 N N . CYS A 1 159 ? -4.707 -3.838 14.376 1.00 95.94 159 CYS A N 1
ATOM 1234 C CA . CYS A 1 159 ? -3.364 -4.127 13.900 1.00 95.94 159 CYS A CA 1
ATOM 1235 C C . CYS A 1 159 ? -2.881 -3.114 12.856 1.00 95.94 159 CYS A C 1
ATOM 1237 O O . CYS A 1 159 ? -3.656 -2.615 12.041 1.00 95.94 159 CYS A O 1
ATOM 1239 N N . ILE A 1 160 ? -1.589 -2.811 12.893 1.00 97.56 160 ILE A N 1
ATOM 1240 C CA . ILE A 1 160 ? -0.919 -1.899 11.973 1.00 97.56 160 ILE A CA 1
ATOM 1241 C C . ILE A 1 160 ? 0.247 -2.647 11.346 1.00 97.56 160 ILE A C 1
ATOM 1243 O O . ILE A 1 160 ? 1.163 -3.058 12.048 1.00 97.56 160 ILE A O 1
ATOM 1247 N N . VAL A 1 161 ? 0.248 -2.779 10.029 1.00 97.25 161 VAL A N 1
ATOM 1248 C CA . VAL A 1 161 ? 1.3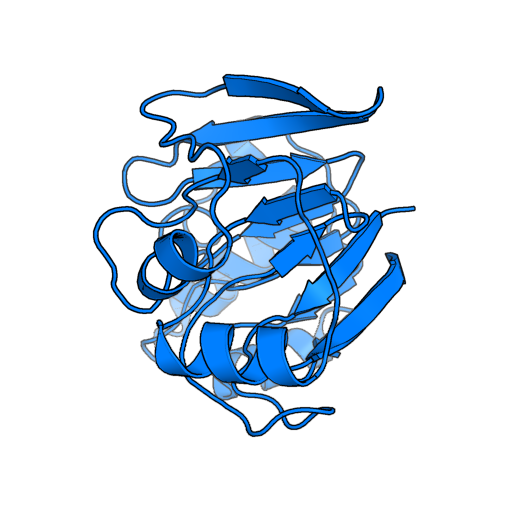96 -3.238 9.251 1.00 97.25 161 VAL A CA 1
ATOM 1249 C C . VAL A 1 161 ? 2.054 -2.010 8.643 1.00 97.25 161 VAL A C 1
ATOM 1251 O O . VAL A 1 161 ? 1.590 -1.457 7.650 1.00 97.25 161 VAL A O 1
ATOM 1254 N N . ALA A 1 162 ? 3.114 -1.540 9.280 1.00 94.12 162 ALA A N 1
ATOM 1255 C CA . ALA A 1 162 ? 3.777 -0.307 8.908 1.00 94.12 162 ALA A CA 1
ATOM 1256 C C . ALA A 1 162 ? 4.705 -0.507 7.704 1.00 94.12 162 ALA A C 1
ATOM 1258 O O . ALA A 1 162 ? 5.657 -1.288 7.765 1.00 94.12 162 ALA A O 1
ATOM 1259 N N . LEU A 1 163 ? 4.455 0.271 6.652 1.00 94.00 163 LEU A N 1
ATOM 1260 C CA . LEU A 1 163 ? 5.372 0.538 5.539 1.00 94.00 163 LEU A CA 1
ATOM 1261 C C . LEU A 1 163 ? 5.350 2.047 5.285 1.00 94.00 163 LEU A C 1
ATOM 1263 O O . LEU A 1 163 ? 4.392 2.707 5.691 1.00 94.00 163 LEU A O 1
ATOM 1267 N N . HIS A 1 164 ? 6.372 2.609 4.643 1.00 92.50 164 HIS A N 1
ATOM 1268 C CA . HIS A 1 164 ? 6.340 3.989 4.150 1.00 92.50 164 HIS A CA 1
ATOM 1269 C C . HIS A 1 164 ? 5.855 5.024 5.189 1.00 92.50 164 HIS A C 1
ATOM 1271 O O . HIS A 1 164 ? 5.081 5.941 4.910 1.00 92.50 164 HIS A O 1
ATOM 1277 N N . THR A 1 165 ? 6.272 4.830 6.445 1.00 89.38 165 THR A N 1
ATOM 1278 C CA . THR A 1 165 ? 5.852 5.628 7.602 1.00 89.38 165 THR A CA 1
ATOM 1279 C C . THR A 1 165 ? 7.077 6.093 8.375 1.00 89.38 165 THR A C 1
ATOM 1281 O O . THR A 1 165 ? 8.004 5.319 8.615 1.00 89.38 165 THR A O 1
ATOM 1284 N N . ALA A 1 166 ? 7.072 7.355 8.811 1.00 86.62 166 ALA A N 1
ATOM 1285 C CA . ALA A 1 166 ? 8.185 7.940 9.548 1.00 86.62 166 ALA A CA 1
ATOM 1286 C C . ALA A 1 166 ? 8.499 7.150 10.842 1.00 86.62 166 ALA A C 1
ATOM 1288 O O . ALA A 1 166 ? 7.591 6.908 11.646 1.00 86.62 166 ALA A O 1
ATOM 1289 N N . PRO A 1 167 ? 9.773 6.800 11.116 1.00 86.06 167 PRO A N 1
ATOM 1290 C CA . PRO A 1 167 ? 10.141 5.975 12.269 1.00 86.06 167 PRO A CA 1
ATOM 1291 C C . PRO A 1 167 ? 9.689 6.530 13.626 1.00 86.06 167 PRO A C 1
ATOM 1293 O O . PRO A 1 167 ? 9.386 5.764 14.539 1.00 86.06 167 PRO A O 1
ATOM 1296 N N . GLN A 1 168 ? 9.637 7.857 13.782 1.00 86.44 168 GLN A N 1
ATOM 1297 C CA . GLN A 1 168 ? 9.213 8.493 15.033 1.00 86.44 168 GLN A CA 1
ATOM 1298 C C . GLN A 1 168 ? 7.724 8.263 15.307 1.00 86.44 168 GLN A C 1
ATOM 1300 O O . GLN A 1 168 ? 7.349 8.023 16.451 1.00 86.44 168 GLN A O 1
ATOM 1305 N N . LEU A 1 169 ? 6.890 8.289 14.264 1.00 88.06 169 LEU A N 1
ATOM 1306 C CA . LEU A 1 169 ? 5.465 8.002 14.387 1.00 88.06 169 LEU A CA 1
ATOM 1307 C C . LEU A 1 169 ? 5.239 6.546 14.810 1.00 88.06 169 LEU A C 1
ATOM 1309 O O . LEU A 1 169 ? 4.415 6.279 15.680 1.00 88.06 169 LEU A O 1
ATOM 1313 N N . LEU A 1 170 ? 6.013 5.611 14.256 1.00 90.12 170 LEU A N 1
ATOM 1314 C CA . LEU A 1 170 ? 5.890 4.196 14.606 1.00 90.12 170 LEU A CA 1
ATOM 1315 C C . LEU A 1 170 ? 6.170 3.932 16.082 1.00 90.12 170 LEU A C 1
ATOM 1317 O O . LEU A 1 170 ? 5.393 3.221 16.708 1.00 90.12 170 LEU A O 1
ATOM 1321 N N . LYS A 1 171 ? 7.195 4.568 16.662 1.00 89.94 171 LYS A N 1
ATOM 1322 C CA . LYS A 1 171 ? 7.498 4.440 18.099 1.00 89.94 171 LYS A CA 1
ATOM 1323 C C . LYS A 1 171 ? 6.320 4.847 18.989 1.00 89.94 171 LYS A C 1
ATOM 1325 O O . LYS A 1 171 ? 6.081 4.231 20.024 1.00 89.94 171 LYS A O 1
ATOM 1330 N N . GLU A 1 172 ? 5.577 5.879 18.595 1.00 89.75 172 GLU A N 1
ATOM 1331 C CA . GLU A 1 172 ? 4.401 6.329 19.347 1.00 89.75 172 GLU A CA 1
ATOM 1332 C C . GLU A 1 172 ? 3.181 5.422 19.138 1.00 89.75 172 GLU A C 1
ATOM 1334 O O . GLU A 1 172 ? 2.382 5.232 20.059 1.00 89.75 172 GLU A O 1
ATOM 1339 N N . LEU A 1 173 ? 3.037 4.835 17.947 1.00 91.12 173 LEU A N 1
ATOM 1340 C CA . LEU A 1 173 ? 1.954 3.903 17.632 1.00 91.12 173 LEU A CA 1
ATOM 1341 C C . LEU A 1 173 ? 2.163 2.516 18.251 1.00 91.12 173 LEU A C 1
ATOM 1343 O O . LEU A 1 173 ? 1.183 1.910 18.679 1.00 91.12 173 LEU A O 1
ATOM 1347 N N . GLU A 1 174 ? 3.409 2.051 18.380 1.00 93.50 174 GLU A N 1
ATOM 1348 C CA . GLU A 1 174 ? 3.774 0.784 19.041 1.00 93.50 174 GLU A CA 1
ATOM 1349 C C . GLU A 1 174 ? 3.271 0.712 20.489 1.00 93.50 174 GLU A C 1
ATOM 1351 O O . GLU A 1 174 ? 2.951 -0.359 20.990 1.00 93.50 174 GLU A O 1
ATOM 1356 N N . ARG A 1 175 ? 3.129 1.860 21.160 1.00 91.25 175 ARG A N 1
ATOM 1357 C CA . ARG A 1 175 ? 2.584 1.944 22.526 1.00 91.25 175 ARG A CA 1
ATOM 1358 C C . ARG A 1 175 ? 1.058 1.812 22.593 1.00 91.25 175 ARG A C 1
ATOM 1360 O O . ARG A 1 175 ? 0.504 1.766 23.687 1.00 91.25 175 ARG A O 1
ATOM 1367 N N . LYS A 1 176 ? 0.361 1.868 21.453 1.00 91.50 176 LYS A N 1
ATOM 1368 C CA . LYS A 1 176 ? -1.105 2.023 21.378 1.00 91.50 176 LYS A CA 1
ATOM 1369 C C . LYS A 1 176 ? -1.795 0.927 20.568 1.00 91.50 176 LYS A C 1
ATOM 1371 O O . LYS A 1 176 ? -2.989 0.719 20.767 1.00 91.50 176 LYS A O 1
ATOM 1376 N N . PHE A 1 177 ? -1.080 0.273 19.657 1.00 95.31 177 PHE A N 1
ATOM 1377 C CA . PHE A 1 177 ? -1.616 -0.713 18.722 1.00 95.31 177 PHE A CA 1
ATOM 1378 C C . PHE A 1 177 ? -0.634 -1.872 18.534 1.00 95.31 177 PHE A C 1
ATOM 1380 O O . PHE A 1 177 ? 0.571 -1.695 18.697 1.00 95.31 177 PHE A O 1
ATOM 1387 N N . ASN A 1 178 ? -1.142 -3.031 18.106 1.00 96.50 178 ASN A N 1
ATOM 1388 C CA . ASN A 1 178 ? -0.287 -4.120 17.637 1.00 96.50 178 ASN A CA 1
ATOM 1389 C C . ASN A 1 178 ? 0.342 -3.709 16.305 1.00 96.50 178 ASN A C 1
ATOM 1391 O O . ASN A 1 178 ? -0.351 -3.645 15.287 1.00 96.50 178 ASN A O 1
ATOM 1395 N N . LEU A 1 179 ? 1.631 -3.387 16.329 1.00 96.56 179 LEU A N 1
ATOM 1396 C CA . LEU A 1 179 ? 2.349 -2.853 15.182 1.00 96.56 179 LEU A CA 1
ATOM 1397 C C . LEU A 1 179 ? 3.384 -3.858 14.682 1.00 96.56 179 LEU A C 1
ATOM 1399 O O . LEU 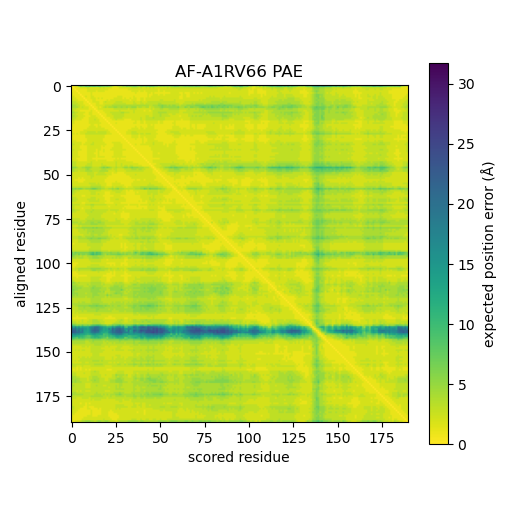A 1 179 ? 4.207 -4.363 15.439 1.00 96.56 179 LEU A O 1
ATOM 1403 N N . TYR A 1 180 ? 3.352 -4.098 13.379 1.00 96.31 180 TYR A N 1
ATOM 1404 C CA . TYR A 1 180 ? 4.240 -4.991 12.657 1.00 96.31 180 TYR A CA 1
ATOM 1405 C C . TYR A 1 180 ? 5.019 -4.170 11.635 1.00 96.31 180 TYR A C 1
ATOM 1407 O O . TYR A 1 180 ? 4.432 -3.496 10.791 1.00 96.31 180 TYR A O 1
ATOM 1415 N N . LYS A 1 181 ? 6.348 -4.216 11.707 1.00 95.00 181 LYS A N 1
ATOM 1416 C CA . LYS A 1 181 ? 7.239 -3.605 10.714 1.00 95.00 181 LYS A CA 1
ATOM 1417 C C . LYS A 1 181 ? 7.590 -4.671 9.687 1.00 95.00 181 LYS A C 1
ATOM 1419 O O . LYS A 1 181 ? 8.209 -5.670 10.043 1.00 95.00 181 LYS A O 1
ATOM 1424 N N . VAL A 1 182 ? 7.177 -4.479 8.439 1.00 94.69 182 VAL A N 1
ATOM 1425 C CA . VAL A 1 182 ? 7.429 -5.452 7.367 1.00 94.69 182 VAL A CA 1
ATOM 1426 C C . VAL A 1 182 ? 8.566 -4.948 6.491 1.00 94.69 182 VAL A C 1
ATOM 1428 O O . VAL A 1 182 ? 8.512 -3.847 5.948 1.00 94.69 182 VAL A O 1
ATOM 1431 N N . GLY A 1 183 ? 9.623 -5.750 6.389 1.00 95.88 183 GLY A N 1
ATOM 1432 C CA . GLY A 1 183 ? 10.797 -5.446 5.578 1.00 95.88 183 GLY A CA 1
ATOM 1433 C C . GLY A 1 183 ? 10.578 -5.649 4.085 1.00 95.88 183 GLY A C 1
ATOM 1434 O O . GLY A 1 183 ? 9.680 -6.386 3.675 1.00 95.88 183 GLY A O 1
ATOM 1435 N N . ALA A 1 184 ? 11.440 -5.056 3.261 1.00 96.75 184 ALA A N 1
ATOM 1436 C CA . ALA A 1 184 ? 11.381 -5.224 1.810 1.00 96.75 184 ALA A CA 1
ATOM 1437 C C . ALA A 1 184 ? 11.504 -6.716 1.424 1.00 96.75 184 ALA A C 1
ATOM 1439 O O . ALA A 1 184 ? 12.304 -7.459 1.999 1.00 96.75 184 ALA A O 1
ATOM 1440 N N . GLY A 1 185 ? 10.662 -7.186 0.501 1.00 97.19 185 GLY A N 1
ATOM 1441 C CA . GLY A 1 185 ? 10.542 -8.597 0.106 1.00 97.19 185 GLY A CA 1
ATOM 1442 C C . GLY A 1 185 ? 9.849 -9.510 1.129 1.00 97.19 185 GLY A C 1
ATOM 1443 O O . GLY A 1 185 ? 9.649 -10.695 0.865 1.00 97.19 185 GLY A O 1
ATOM 1444 N N . SER A 1 186 ? 9.482 -9.005 2.309 1.00 97.75 186 SER A N 1
ATOM 1445 C CA . SER A 1 186 ? 8.853 -9.818 3.356 1.00 97.75 186 SER A CA 1
ATOM 1446 C C . SER A 1 186 ? 7.349 -9.927 3.145 1.00 97.75 186 SER A C 1
ATOM 1448 O O . SER A 1 186 ? 6.716 -9.035 2.578 1.00 97.75 186 SER A O 1
ATOM 1450 N N . THR A 1 187 ? 6.780 -11.035 3.615 1.00 97.56 187 THR A N 1
ATOM 1451 C CA . THR A 1 187 ? 5.347 -11.323 3.520 1.00 97.56 187 THR A CA 1
ATOM 1452 C C . THR A 1 187 ? 4.731 -11.402 4.907 1.00 97.56 187 THR A C 1
ATOM 1454 O O . THR A 1 187 ? 5.339 -11.953 5.822 1.00 97.56 187 THR A O 1
ATOM 1457 N N . ILE A 1 188 ? 3.517 -10.879 5.044 1.00 97.44 188 ILE A N 1
ATOM 1458 C CA . ILE A 1 188 ? 2.669 -11.038 6.221 1.00 97.44 188 ILE A CA 1
ATOM 1459 C C . ILE A 1 188 ? 1.265 -11.456 5.787 1.00 97.44 188 ILE A C 1
ATOM 1461 O O . ILE A 1 188 ? 0.776 -11.036 4.737 1.00 97.44 188 ILE A O 1
ATOM 1465 N N . GLU A 1 189 ? 0.612 -12.268 6.606 1.00 96.94 189 GLU A N 1
ATOM 1466 C CA . GLU A 1 189 ? -0.795 -12.615 6.444 1.00 96.94 189 GLU A CA 1
ATOM 1467 C C . GLU A 1 189 ? -1.593 -11.965 7.568 1.00 96.94 189 GLU A C 1
ATOM 1469 O O . GLU A 1 189 ? -1.254 -12.106 8.745 1.00 96.94 189 GLU A O 1
ATOM 1474 N N . VAL A 1 190 ? -2.633 -11.222 7.189 1.00 93.50 190 VAL A N 1
ATOM 1475 C CA . VAL A 1 190 ? -3.525 -10.514 8.114 1.00 93.50 190 VAL A CA 1
ATOM 1476 C C . VAL A 1 190 ? -4.962 -10.989 8.000 1.00 93.50 190 VAL A C 1
ATOM 1478 O O . VAL A 1 190 ? -5.499 -11.251 6.898 1.00 93.50 190 VAL A O 1
#

Secondary structure (DSSP, 8-state):
--EEEESS-SS-SSS---SS--EEETTTEEE----HHHHHHHHHH-----SEEE-SSTT-HHHHTTHHHH---EE--SS-EEEEETTEEEEEEE-SS-EEEEETTEEEESS-TTTTTTTTTGGGT---SEEEE--S-SS--HHHHHHHHHHHHHHT--EEEE-S--HHHHHHHHTTSEEEEPPTT-EEE-